Protein AF-A0A3M8ALH3-F1 (afdb_monomer)

Structure (mmCIF, N/CA/C/O backbone):
data_AF-A0A3M8ALH3-F1
#
_entry.id   AF-A0A3M8ALH3-F1
#
loop_
_atom_site.group_PDB
_atom_site.id
_atom_site.type_symbol
_atom_site.label_atom_id
_atom_site.label_alt_id
_atom_site.label_comp_id
_atom_site.label_asym_id
_atom_site.label_entity_id
_atom_site.label_seq_id
_atom_site.pdbx_PDB_ins_code
_atom_site.Cartn_x
_atom_site.Cartn_y
_atom_site.Cartn_z
_atom_site.occupancy
_atom_site.B_iso_or_equiv
_atom_site.auth_seq_id
_atom_site.auth_comp_id
_atom_site.auth_asym_id
_atom_site.auth_atom_id
_atom_site.pdbx_PDB_model_num
ATOM 1 N N . MET A 1 1 ? -26.654 18.857 26.888 1.00 52.38 1 MET A N 1
ATOM 2 C CA . MET A 1 1 ? -26.260 17.743 27.776 1.00 52.38 1 MET A CA 1
ATOM 3 C C . MET A 1 1 ? -25.668 16.597 26.944 1.00 52.38 1 MET A C 1
ATOM 5 O O . MET A 1 1 ? -26.325 15.578 26.807 1.00 52.38 1 MET A O 1
ATOM 9 N N . PRO A 1 2 ? -24.471 16.762 26.356 1.00 64.88 2 PRO A N 1
ATOM 10 C CA . PRO A 1 2 ? -23.866 15.750 25.474 1.00 64.88 2 PRO A CA 1
ATOM 11 C C . PRO A 1 2 ? -23.232 14.551 26.211 1.00 64.88 2 PRO A C 1
ATOM 13 O O . PRO A 1 2 ? -23.180 13.462 25.662 1.00 64.88 2 PRO A O 1
ATOM 16 N N . HIS A 1 3 ? -22.832 14.695 27.480 1.00 71.94 3 HIS A N 1
ATOM 17 C CA . HIS A 1 3 ? -22.101 13.634 28.196 1.00 71.94 3 HIS A CA 1
ATOM 18 C C . HIS A 1 3 ? -22.877 12.336 28.460 1.00 71.94 3 HIS A C 1
ATOM 20 O O . HIS A 1 3 ? -22.266 11.309 28.738 1.00 71.94 3 HIS A O 1
ATOM 26 N N . ARG A 1 4 ? -24.211 12.352 28.374 1.00 85.25 4 ARG A N 1
ATOM 27 C CA . ARG A 1 4 ? -25.025 11.172 28.697 1.00 85.25 4 ARG A CA 1
ATOM 28 C C . ARG A 1 4 ? -24.960 10.097 27.607 1.00 85.25 4 ARG A C 1
ATOM 30 O O . ARG A 1 4 ? -25.104 8.916 27.916 1.00 85.25 4 ARG A O 1
ATOM 37 N N . ASP A 1 5 ? -24.723 10.505 26.362 1.00 88.81 5 ASP A N 1
ATOM 38 C CA . ASP A 1 5 ? -24.614 9.583 25.231 1.00 88.81 5 ASP A CA 1
ATOM 39 C C . ASP A 1 5 ? -23.223 8.934 25.185 1.00 88.81 5 ASP A C 1
ATOM 41 O O . ASP A 1 5 ? -23.123 7.729 24.960 1.00 88.81 5 ASP A O 1
ATOM 45 N N . ASP A 1 6 ? -22.166 9.680 25.523 1.00 89.44 6 ASP A N 1
ATOM 46 C CA . ASP A 1 6 ? -20.792 9.160 25.594 1.00 89.44 6 ASP A CA 1
ATOM 47 C C . ASP A 1 6 ? -20.647 8.048 26.651 1.00 89.44 6 ASP A C 1
ATOM 49 O O . ASP A 1 6 ? -20.076 6.988 26.382 1.00 89.44 6 ASP A O 1
ATOM 53 N N . GLU A 1 7 ? -21.213 8.250 27.847 1.00 94.50 7 GLU A N 1
ATOM 54 C CA . GLU A 1 7 ? -21.211 7.244 28.921 1.00 94.50 7 GLU A CA 1
ATOM 55 C C . GLU A 1 7 ? -21.983 5.979 28.519 1.00 94.50 7 GLU A C 1
ATOM 57 O O . GLU A 1 7 ? -21.557 4.857 28.815 1.00 94.50 7 GLU A O 1
ATOM 62 N N . ARG A 1 8 ? -23.099 6.149 27.799 1.00 95.31 8 ARG A N 1
ATOM 63 C CA . ARG A 1 8 ? -23.905 5.037 27.283 1.00 95.31 8 ARG A CA 1
ATOM 64 C C . ARG A 1 8 ? -23.150 4.252 26.211 1.00 95.31 8 ARG A C 1
ATOM 66 O O . ARG A 1 8 ? -23.136 3.025 26.271 1.00 95.31 8 ARG A O 1
ATOM 73 N N . ILE A 1 9 ? -22.484 4.932 25.277 1.00 95.62 9 ILE A N 1
ATOM 74 C CA . ILE A 1 9 ? -21.666 4.292 24.235 1.00 95.62 9 ILE A CA 1
ATOM 75 C C . ILE A 1 9 ? -20.529 3.485 24.870 1.00 95.62 9 ILE A C 1
ATOM 77 O O . ILE A 1 9 ? -20.337 2.321 24.515 1.00 95.62 9 ILE A O 1
ATOM 81 N N . ALA A 1 10 ? -19.820 4.053 25.850 1.00 95.19 10 ALA A N 1
ATOM 82 C CA . ALA A 1 10 ? -18.733 3.363 26.542 1.00 95.19 10 ALA A CA 1
ATOM 83 C C . ALA A 1 10 ? -19.215 2.097 27.280 1.00 95.19 10 ALA A C 1
ATOM 85 O O . ALA A 1 10 ? -18.547 1.058 27.250 1.00 95.19 10 ALA A O 1
ATOM 86 N N . LEU A 1 11 ? -20.392 2.154 27.913 1.00 96.69 11 LEU A N 1
ATOM 87 C CA . LEU A 1 11 ? -21.000 1.001 28.579 1.00 96.69 11 LEU A CA 1
ATOM 88 C C . LEU A 1 11 ? -21.393 -0.097 27.580 1.00 96.69 11 LEU A C 1
ATOM 90 O O . LEU A 1 11 ? -21.075 -1.266 27.803 1.00 96.69 11 LEU A O 1
ATOM 94 N N . LEU A 1 12 ? -22.019 0.269 26.459 1.00 97.56 12 LEU A N 1
ATOM 95 C CA . LEU A 1 12 ? -22.397 -0.686 25.415 1.00 97.56 12 LEU A CA 1
ATOM 96 C C . LEU A 1 12 ? -21.173 -1.338 24.763 1.00 97.56 12 LEU A C 1
ATOM 98 O O . LEU A 1 12 ? -21.183 -2.542 24.530 1.00 97.56 12 LEU A O 1
ATOM 102 N N . GLN A 1 13 ? -20.091 -0.590 24.532 1.00 97.06 13 GLN A N 1
ATOM 103 C CA . GLN A 1 13 ? -18.836 -1.151 24.018 1.00 97.06 13 GLN A CA 1
ATOM 104 C C . GLN A 1 13 ? -18.217 -2.152 25.000 1.00 97.06 13 GLN A C 1
ATOM 106 O O . GLN A 1 13 ? -17.755 -3.216 24.588 1.00 97.06 13 GLN A O 1
ATOM 111 N N . ARG A 1 14 ? -18.259 -1.863 26.307 1.00 97.38 14 ARG A N 1
ATOM 112 C CA . ARG A 1 14 ? -17.801 -2.814 27.327 1.00 97.38 14 ARG A CA 1
ATOM 113 C C . ARG A 1 14 ? -18.635 -4.100 27.329 1.00 97.38 14 ARG A C 1
ATOM 115 O O . ARG A 1 14 ? -18.055 -5.160 27.514 1.00 97.38 14 ARG A O 1
ATOM 122 N N . LEU A 1 15 ? -19.950 -4.033 27.117 1.00 97.69 15 LEU A N 1
ATOM 123 C CA . LEU A 1 15 ? -20.811 -5.224 27.038 1.00 97.69 15 LEU A CA 1
ATOM 124 C C . LEU A 1 15 ? -20.633 -5.994 25.718 1.00 97.69 15 LEU A C 1
ATOM 126 O O . LEU A 1 15 ? -20.595 -7.222 25.716 1.00 97.69 15 LEU A O 1
ATOM 130 N N . ALA A 1 16 ? -20.485 -5.283 24.598 1.00 96.94 16 ALA A N 1
ATOM 131 C CA . ALA A 1 16 ? -20.338 -5.875 23.270 1.00 96.94 16 ALA A CA 1
ATOM 132 C C . ALA A 1 16 ? -18.978 -6.571 23.063 1.00 96.94 16 ALA A C 1
ATOM 134 O O . ALA A 1 16 ? -18.888 -7.523 22.292 1.00 96.94 16 ALA A O 1
ATOM 135 N N . TYR A 1 17 ? -17.923 -6.124 23.751 1.00 95.00 17 TYR A N 1
ATOM 136 C CA . TYR A 1 17 ? -16.559 -6.639 23.556 1.00 95.00 17 TYR A CA 1
ATOM 137 C C . TYR A 1 17 ? -15.893 -7.152 24.843 1.00 95.00 17 TYR A C 1
ATOM 139 O O . TYR A 1 17 ? -14.739 -7.578 24.817 1.00 95.00 17 TYR A O 1
ATOM 147 N N . GLY A 1 18 ? -16.592 -7.114 25.979 1.00 95.00 18 GLY A N 1
ATOM 148 C CA . GLY A 1 18 ? -16.064 -7.525 27.277 1.00 95.00 18 GLY A CA 1
ATOM 149 C C . GLY A 1 18 ? -16.026 -9.039 27.474 1.00 95.00 18 GLY A C 1
ATOM 150 O O . GLY A 1 18 ? -16.927 -9.776 27.070 1.00 95.00 18 GLY A O 1
ATOM 151 N N . ALA A 1 19 ? -14.986 -9.507 28.166 1.00 85.25 19 ALA A N 1
ATOM 152 C CA . ALA A 1 19 ? -14.925 -10.876 28.660 1.00 85.25 19 ALA A CA 1
ATOM 153 C C . ALA A 1 19 ? -15.901 -11.055 29.839 1.00 85.25 19 ALA A C 1
ATOM 155 O O . ALA A 1 19 ? -15.901 -10.255 30.773 1.00 85.25 19 ALA A O 1
ATOM 156 N N . GLY A 1 20 ? -16.719 -12.111 29.802 1.00 92.44 20 GLY A N 1
ATOM 157 C CA . GLY A 1 20 ? -17.671 -12.453 30.870 1.00 92.44 20 GLY A CA 1
ATOM 158 C C . GLY A 1 20 ? -19.115 -11.998 30.640 1.00 92.44 20 GLY A C 1
ATOM 159 O O . GLY A 1 20 ? -19.981 -12.327 31.444 1.00 92.44 20 GLY A O 1
ATOM 160 N N . THR A 1 21 ? -19.397 -11.289 29.547 1.00 95.81 21 THR A N 1
ATOM 161 C CA . THR A 1 21 ? -20.766 -10.944 29.135 1.00 95.81 21 THR A CA 1
ATOM 162 C C . THR A 1 21 ? -21.378 -12.098 28.346 1.00 95.81 21 THR A C 1
ATOM 164 O O . THR A 1 21 ? -20.696 -12.693 27.502 1.00 95.81 21 THR A O 1
ATOM 167 N N . SER A 1 22 ? -22.645 -12.426 28.610 1.00 96.88 22 SER A N 1
ATOM 168 C CA . SER A 1 22 ? -23.337 -13.492 27.878 1.00 96.88 22 SER A CA 1
ATOM 169 C C . SER A 1 22 ? -23.507 -13.129 26.397 1.00 96.88 22 SER A C 1
ATOM 171 O O . SER A 1 22 ? -23.558 -11.952 26.038 1.00 96.88 22 SER A O 1
ATOM 173 N N . ASP A 1 23 ? -23.614 -14.124 25.514 1.00 92.06 23 ASP A N 1
ATOM 174 C CA . ASP A 1 23 ? -23.739 -13.863 24.071 1.00 92.06 23 ASP A CA 1
ATOM 175 C C . ASP A 1 23 ? -25.031 -13.105 23.717 1.00 92.06 23 ASP A C 1
ATOM 177 O O . ASP A 1 23 ? -25.040 -12.297 22.789 1.00 92.06 23 ASP A O 1
ATOM 181 N N . VAL A 1 24 ? -26.103 -13.306 24.493 1.00 96.88 24 VAL A N 1
ATOM 182 C CA . VAL A 1 24 ? -27.378 -12.588 24.327 1.00 96.88 24 VAL A CA 1
ATOM 183 C C . VAL A 1 24 ? -27.216 -11.098 24.644 1.00 96.88 24 VAL A C 1
ATOM 185 O O . VAL A 1 24 ? -27.639 -10.256 23.855 1.00 96.88 24 VAL A O 1
ATOM 188 N N . GLU A 1 25 ? -26.561 -10.762 25.757 1.00 96.94 25 GLU A N 1
ATOM 189 C CA . GLU A 1 25 ? -26.263 -9.370 26.129 1.00 96.94 25 GLU A CA 1
ATOM 190 C C . GLU A 1 25 ? -25.277 -8.717 25.154 1.00 96.94 25 GLU A C 1
ATOM 192 O O . GLU A 1 25 ? -25.407 -7.537 24.825 1.00 96.94 25 GLU A O 1
ATOM 197 N N . ARG A 1 26 ? -24.311 -9.489 24.643 1.00 97.62 26 ARG A N 1
ATOM 198 C CA . ARG A 1 26 ? -23.361 -9.014 23.634 1.00 97.62 26 ARG A CA 1
ATOM 199 C C . ARG A 1 26 ? -24.077 -8.624 22.340 1.00 97.62 26 ARG A C 1
ATOM 201 O O . ARG A 1 26 ? -23.836 -7.544 21.801 1.00 97.62 26 ARG A O 1
ATOM 208 N N . ALA A 1 27 ? -24.986 -9.478 21.871 1.00 96.25 27 ALA A N 1
ATOM 209 C CA . ALA A 1 27 ? -25.785 -9.228 20.676 1.00 96.25 27 ALA A CA 1
ATOM 210 C C . ALA A 1 27 ? -26.734 -8.031 20.852 1.00 96.25 27 ALA A C 1
ATOM 212 O O . ALA A 1 27 ? -26.838 -7.203 19.945 1.00 96.25 27 ALA A O 1
ATOM 213 N N . SER A 1 28 ? -27.382 -7.885 22.017 1.00 97.19 28 SER A N 1
ATOM 214 C CA . SER A 1 28 ? -28.259 -6.733 22.272 1.00 97.19 28 SER A CA 1
ATOM 215 C C . SER A 1 28 ? -27.476 -5.420 22.331 1.00 97.19 28 SER A C 1
ATOM 217 O O . SER A 1 28 ? -27.906 -4.427 21.746 1.00 97.19 28 SER A O 1
ATOM 219 N N . ALA A 1 29 ? -26.303 -5.414 22.974 1.00 97.69 29 ALA A N 1
ATOM 220 C CA . ALA A 1 29 ? -25.450 -4.231 23.053 1.00 97.69 29 ALA A CA 1
ATOM 221 C C . ALA A 1 29 ? -24.920 -3.802 21.673 1.00 97.69 29 ALA A C 1
ATOM 223 O O . ALA A 1 29 ? -24.886 -2.609 21.366 1.00 97.69 29 ALA A O 1
ATOM 224 N N . ALA A 1 30 ? -24.557 -4.763 20.816 1.00 96.88 30 ALA A N 1
ATOM 225 C CA . ALA A 1 30 ? -24.134 -4.487 19.444 1.00 96.88 30 ALA A CA 1
ATOM 226 C C . ALA A 1 30 ? -25.264 -3.877 18.593 1.00 96.88 30 ALA A C 1
ATOM 228 O O . ALA A 1 30 ? -25.025 -2.917 17.857 1.00 96.88 30 ALA A O 1
ATOM 229 N N . ALA A 1 31 ? -26.496 -4.382 18.726 1.00 97.31 31 ALA A N 1
ATOM 230 C CA . ALA A 1 31 ? -27.659 -3.826 18.034 1.00 97.31 31 ALA A CA 1
ATOM 231 C C . ALA A 1 31 ? -27.954 -2.379 18.471 1.00 97.31 31 ALA A C 1
ATOM 233 O O . ALA A 1 31 ? -28.254 -1.524 17.641 1.00 97.31 31 ALA A O 1
ATOM 234 N N . GLU A 1 32 ? -27.816 -2.077 19.763 1.00 97.06 32 GLU A N 1
ATOM 235 C CA . GLU A 1 32 ? -28.029 -0.724 20.282 1.00 97.06 32 GLU A CA 1
ATOM 236 C C . GLU A 1 32 ? -26.944 0.265 19.819 1.00 97.06 32 GLU A C 1
ATOM 238 O O . GLU A 1 32 ? -27.259 1.402 19.461 1.00 97.06 32 GLU A O 1
ATOM 243 N N . LEU A 1 33 ? -25.679 -0.169 19.739 1.00 96.56 33 LEU A N 1
ATOM 244 C CA . LEU A 1 33 ? -24.596 0.640 19.164 1.00 96.56 33 LEU A CA 1
ATOM 245 C C . LEU A 1 33 ? -24.842 0.987 17.690 1.00 96.56 33 LEU A C 1
ATOM 247 O O . LEU A 1 33 ? -24.536 2.108 17.278 1.00 96.56 33 LEU A O 1
ATOM 251 N N . ALA A 1 34 ? -25.406 0.062 16.906 1.00 95.12 34 ALA A N 1
ATOM 252 C CA . ALA A 1 34 ? -25.764 0.326 15.513 1.00 95.12 34 ALA A CA 1
ATOM 253 C C . ALA A 1 34 ? -26.825 1.436 15.407 1.00 95.12 34 ALA A C 1
ATOM 255 O O . ALA A 1 34 ? -26.630 2.401 14.671 1.00 95.12 34 ALA A O 1
ATOM 256 N N . LEU A 1 35 ? -27.876 1.376 16.235 1.00 94.31 35 LEU A N 1
ATOM 257 C CA . LEU A 1 35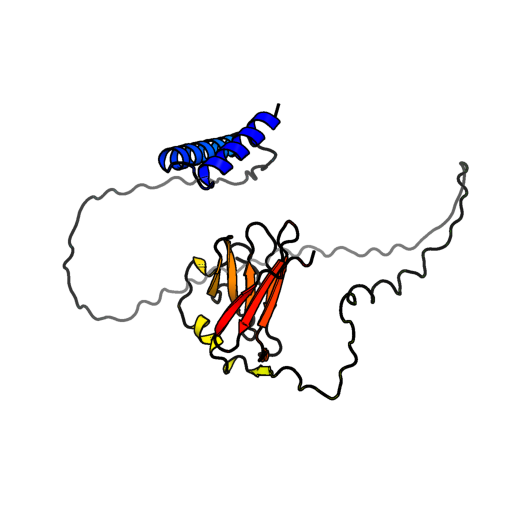 ? -28.920 2.409 16.274 1.00 94.31 35 LEU A CA 1
ATOM 258 C C . LEU A 1 35 ? -28.373 3.795 16.651 1.00 94.31 35 LEU A C 1
ATOM 260 O O . LEU A 1 35 ? -28.787 4.802 16.076 1.00 94.31 35 LEU A O 1
ATOM 264 N N . LEU A 1 36 ? -27.429 3.868 17.598 1.00 93.06 36 LEU A N 1
ATOM 265 C CA . LEU A 1 36 ? -26.795 5.138 17.976 1.00 93.06 36 LEU A CA 1
ATOM 266 C C . LEU A 1 36 ? -25.928 5.715 16.846 1.00 93.06 36 LEU A C 1
ATOM 268 O O . LEU A 1 36 ? -25.904 6.932 16.658 1.00 93.06 36 LEU A O 1
ATOM 272 N N . ARG A 1 37 ? -25.254 4.864 16.062 1.00 91.69 37 ARG A N 1
ATOM 273 C CA . ARG A 1 37 ? -24.449 5.289 14.905 1.00 91.69 37 ARG A CA 1
ATOM 274 C C . ARG A 1 37 ? -25.316 5.885 13.792 1.00 91.69 37 ARG A C 1
ATOM 276 O O . ARG A 1 37 ? -24.964 6.923 13.224 1.00 91.69 37 ARG A O 1
ATOM 283 N N . ASP A 1 38 ? -26.469 5.280 13.539 1.00 89.75 38 ASP A N 1
ATOM 284 C CA . ASP A 1 38 ? -27.437 5.766 12.552 1.00 89.75 38 ASP A CA 1
ATOM 285 C C . ASP A 1 38 ? -28.115 7.071 13.020 1.00 89.75 38 ASP A C 1
ATOM 287 O O . ASP A 1 38 ? -28.332 7.999 12.241 1.00 89.75 38 ASP A O 1
ATOM 291 N N . GLY A 1 39 ? -28.378 7.209 14.324 1.00 86.75 39 GLY A N 1
ATOM 292 C CA . GLY A 1 39 ? -28.903 8.450 14.906 1.00 86.75 39 GLY A CA 1
ATOM 293 C C . GLY A 1 39 ? -27.909 9.621 14.882 1.00 86.75 39 GLY A C 1
ATOM 294 O O . GLY A 1 39 ? -28.300 10.770 14.645 1.00 86.75 39 GLY A O 1
ATOM 295 N N . ALA A 1 40 ? -26.617 9.345 15.090 1.00 81.38 40 ALA A N 1
ATOM 296 C CA . ALA A 1 40 ? -25.556 10.352 15.051 1.00 81.38 40 ALA A CA 1
ATOM 297 C C . ALA A 1 40 ? -25.338 10.918 13.637 1.00 81.38 40 ALA A C 1
ATOM 299 O O . ALA A 1 40 ? -25.109 12.118 13.481 1.00 81.38 40 ALA A O 1
ATOM 300 N N . THR A 1 41 ? -25.472 10.082 12.603 1.00 75.12 41 THR A N 1
ATOM 301 C CA . THR A 1 41 ? -25.386 10.525 11.200 1.00 75.12 41 THR A CA 1
ATOM 302 C C . THR A 1 41 ? -26.592 11.369 10.781 1.00 75.12 41 THR A C 1
ATOM 304 O O . THR A 1 41 ? -26.419 12.338 10.045 1.00 75.12 41 THR A O 1
ATOM 307 N N . ALA A 1 42 ? -27.788 11.092 11.312 1.00 74.12 42 ALA A N 1
ATOM 308 C CA . ALA A 1 42 ? -28.982 11.909 11.070 1.00 74.12 42 ALA A CA 1
ATOM 309 C C . ALA A 1 42 ? -28.963 13.277 11.785 1.00 74.12 42 ALA A C 1
ATOM 311 O O . ALA A 1 42 ? -29.626 14.214 11.342 1.00 74.12 42 ALA A O 1
ATOM 312 N N . SER A 1 43 ? -28.210 13.402 12.884 1.00 59.53 43 SER A N 1
ATOM 313 C CA . SER A 1 43 ? -28.136 14.629 13.696 1.00 59.53 43 SER A CA 1
ATOM 314 C C . SER A 1 43 ? -26.950 15.531 13.358 1.00 59.53 43 SER A C 1
ATOM 316 O O . SER A 1 43 ? -26.833 16.612 13.939 1.00 59.53 43 SER A O 1
ATOM 318 N N . ALA A 1 44 ? -26.074 15.128 12.432 1.00 54.16 44 ALA A N 1
ATOM 319 C CA . ALA A 1 44 ? -25.044 16.016 11.914 1.00 54.16 44 ALA A CA 1
ATOM 320 C C . ALA A 1 44 ? -25.747 17.185 11.198 1.00 54.16 44 ALA A C 1
ATOM 322 O O . ALA A 1 44 ? -26.394 16.964 10.169 1.00 54.16 44 ALA A O 1
ATOM 323 N N . PRO A 1 45 ? -25.691 18.425 11.730 1.00 48.69 45 PRO A N 1
ATOM 324 C CA . PRO A 1 45 ? -26.304 19.557 11.059 1.00 48.69 45 PRO A CA 1
ATOM 325 C C . PRO A 1 45 ? -25.690 19.639 9.667 1.00 48.69 45 PRO A C 1
ATOM 327 O O . PRO A 1 45 ? -24.470 19.539 9.539 1.00 48.69 45 PRO A O 1
ATOM 330 N N . ALA A 1 46 ? -26.534 19.795 8.645 1.00 56.38 46 ALA A N 1
ATOM 331 C CA . ALA A 1 46 ? -26.145 19.975 7.251 1.00 56.38 46 ALA A CA 1
ATOM 332 C C . ALA A 1 46 ? -25.327 21.271 7.098 1.00 56.38 46 ALA A C 1
ATOM 334 O O . ALA A 1 46 ? -25.797 22.292 6.597 1.00 56.38 46 ALA A O 1
ATOM 335 N N . MET A 1 47 ? -24.099 21.262 7.604 1.00 54.06 47 MET A N 1
ATOM 336 C CA . MET A 1 47 ? -23.171 22.368 7.558 1.00 54.06 47 MET A CA 1
ATOM 337 C C . MET A 1 47 ? -22.508 22.304 6.184 1.00 54.06 47 MET A C 1
ATOM 339 O O . MET A 1 47 ? -21.498 21.646 5.977 1.00 54.06 47 MET A O 1
ATOM 343 N N . PHE A 1 48 ? -23.148 22.981 5.231 1.00 55.81 48 PHE A N 1
ATOM 344 C CA . PHE A 1 48 ? -22.541 23.475 3.999 1.00 55.81 48 PHE A CA 1
ATOM 345 C C . PHE A 1 48 ? -21.854 22.438 3.095 1.00 55.81 48 PHE A C 1
ATOM 347 O O . PHE A 1 48 ? -20.708 22.619 2.694 1.00 55.81 48 PHE A O 1
ATOM 354 N N . HIS A 1 49 ? -22.613 21.466 2.585 1.00 46.03 49 HIS A N 1
ATOM 355 C CA . HIS A 1 49 ? -22.437 21.127 1.171 1.00 46.03 49 HIS A CA 1
ATOM 356 C C . HIS A 1 49 ? -23.351 22.031 0.351 1.00 46.03 49 HIS A C 1
ATOM 358 O O . HIS A 1 49 ? -24.546 21.788 0.210 1.00 46.03 49 HIS A O 1
ATOM 364 N N . ARG A 1 50 ? -22.776 23.127 -0.154 1.00 48.88 50 ARG A N 1
ATOM 365 C CA . ARG A 1 50 ? -23.386 23.958 -1.193 1.00 48.88 50 ARG A CA 1
ATOM 366 C C . ARG A 1 50 ? -23.620 23.055 -2.413 1.00 48.88 50 ARG A C 1
ATOM 368 O O . ARG A 1 50 ? -22.633 22.601 -2.993 1.00 48.88 50 ARG A O 1
ATOM 375 N N . PRO A 1 51 ? -24.870 22.776 -2.815 1.00 48.44 51 PRO A N 1
ATOM 376 C CA . PRO A 1 51 ? -25.109 22.080 -4.062 1.00 48.44 51 PRO A CA 1
ATOM 377 C C . PRO A 1 51 ? -24.703 23.030 -5.189 1.00 48.44 51 PRO A C 1
ATOM 379 O O . PRO A 1 51 ? -25.295 24.098 -5.364 1.00 48.44 51 PRO A O 1
ATOM 382 N N . SER A 1 52 ? -23.674 22.663 -5.950 1.00 57.38 52 SER A N 1
ATOM 383 C CA . SER A 1 52 ? -23.467 23.225 -7.283 1.00 57.38 52 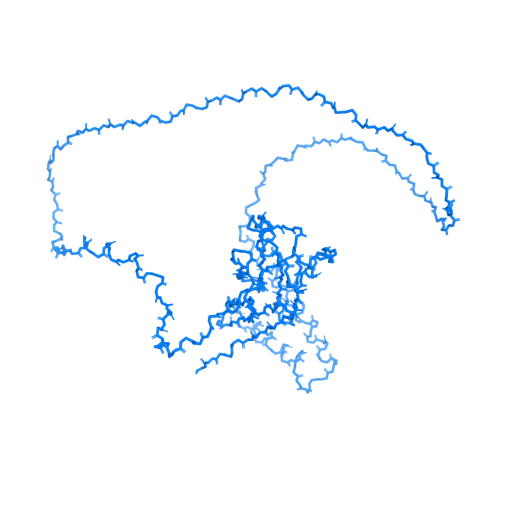SER A CA 1
ATOM 384 C C . SER A 1 52 ? -24.588 22.711 -8.180 1.00 57.38 52 SER A C 1
ATOM 386 O O . SER A 1 52 ? -24.449 21.721 -8.888 1.00 57.38 52 SER A O 1
ATOM 388 N N . ALA A 1 53 ? -25.733 23.382 -8.103 1.00 53.72 53 ALA A N 1
ATOM 389 C CA . ALA A 1 53 ? -26.787 23.289 -9.089 1.00 53.72 53 ALA A CA 1
ATOM 390 C C . ALA A 1 53 ? -26.397 24.165 -10.287 1.00 53.72 53 ALA A C 1
ATOM 392 O O . ALA A 1 53 ? -26.594 25.377 -10.261 1.00 53.72 53 ALA A O 1
ATOM 393 N N . MET A 1 54 ? -25.857 23.551 -11.338 1.00 51.12 54 MET A N 1
ATOM 394 C CA . MET A 1 54 ? -25.978 24.063 -12.703 1.00 51.12 54 MET A CA 1
ATOM 395 C C . MET A 1 54 ? -26.126 22.886 -13.667 1.00 51.12 54 MET A C 1
ATOM 397 O O . MET A 1 54 ? -25.226 22.062 -13.786 1.00 51.12 54 MET A O 1
ATOM 401 N N . GLY A 1 55 ? -27.253 22.856 -14.384 1.00 44.28 55 GLY A N 1
ATOM 402 C CA . GLY A 1 55 ? -27.290 22.280 -15.728 1.00 44.28 55 GLY A CA 1
ATOM 403 C C . GLY A 1 55 ? -28.016 20.952 -15.927 1.00 44.28 55 GLY A C 1
ATOM 404 O O . GLY A 1 55 ? -27.524 20.119 -16.677 1.00 44.28 55 GLY A O 1
ATOM 405 N N . ALA A 1 56 ? -29.204 20.763 -15.350 1.00 44.91 56 ALA A N 1
ATOM 406 C CA . ALA A 1 56 ? -30.165 19.817 -15.919 1.00 44.91 56 ALA A CA 1
ATOM 407 C C . ALA A 1 56 ? -30.802 20.446 -17.174 1.00 44.91 56 ALA A C 1
ATOM 409 O O . ALA A 1 56 ? -31.666 21.314 -17.061 1.00 44.91 56 ALA A O 1
ATOM 410 N N . SER A 1 57 ? -30.363 20.022 -18.363 1.00 59.03 57 SER A N 1
ATOM 411 C CA . SER A 1 57 ? -31.123 20.190 -19.606 1.00 59.03 57 SER A CA 1
ATOM 412 C C . SER A 1 57 ? -31.887 18.897 -19.869 1.00 59.03 57 SER A C 1
ATOM 414 O O . SER A 1 57 ? -31.295 17.831 -20.039 1.00 59.03 57 SER A O 1
ATOM 416 N N . ALA A 1 58 ? -33.211 19.000 -19.820 1.00 50.44 58 ALA A N 1
ATOM 417 C CA . ALA A 1 58 ? -34.142 17.913 -20.047 1.00 50.44 58 ALA A CA 1
ATOM 418 C C . ALA A 1 58 ? -34.169 17.516 -21.528 1.00 50.44 58 ALA A C 1
ATOM 420 O O . ALA A 1 58 ? -34.288 18.373 -22.401 1.00 50.44 58 ALA A O 1
ATOM 421 N N . ASN A 1 59 ? -34.157 16.212 -21.798 1.00 56.59 59 ASN A N 1
ATOM 422 C CA . ASN A 1 59 ? -34.619 15.672 -23.069 1.00 56.59 59 ASN A CA 1
ATOM 423 C C . ASN A 1 59 ? -35.510 14.447 -22.791 1.00 56.59 59 ASN A C 1
ATOM 425 O O . ASN A 1 59 ? -34.997 13.444 -22.290 1.00 56.59 59 ASN A O 1
ATOM 429 N N . PRO A 1 60 ? -36.833 14.510 -23.039 1.00 58.84 60 PRO A N 1
ATOM 430 C CA . PRO A 1 60 ? -37.717 13.359 -22.918 1.00 58.84 60 PRO A CA 1
ATOM 431 C C . PRO A 1 60 ? -38.110 12.809 -24.300 1.00 58.84 60 PRO A C 1
ATOM 433 O O . PRO A 1 60 ? -38.749 13.509 -25.078 1.00 58.84 60 PRO A O 1
ATOM 436 N N . ALA A 1 61 ? -37.745 11.554 -24.576 1.00 43.62 61 ALA A N 1
ATOM 437 C CA . ALA A 1 61 ? -38.355 10.581 -25.511 1.00 43.62 61 ALA A CA 1
ATOM 438 C C . ALA A 1 61 ? -37.315 9.459 -25.723 1.00 43.62 61 ALA A C 1
ATOM 440 O O . ALA A 1 61 ? -36.142 9.765 -25.882 1.00 43.62 61 ALA A O 1
ATOM 441 N N . ALA A 1 62 ? -37.582 8.155 -25.727 1.00 47.12 62 ALA A N 1
ATOM 442 C CA . ALA A 1 62 ? -38.783 7.333 -25.857 1.00 47.12 62 ALA A CA 1
ATOM 443 C C . ALA A 1 62 ? -38.547 6.041 -25.028 1.00 47.12 62 ALA A C 1
ATOM 445 O O . ALA A 1 62 ? -37.404 5.651 -24.816 1.00 47.12 62 ALA A O 1
ATOM 446 N N . THR A 1 63 ? -39.531 5.483 -24.318 1.00 50.31 63 THR A N 1
ATOM 447 C CA . THR A 1 63 ? -40.459 4.408 -24.745 1.00 50.31 63 THR A CA 1
ATOM 448 C C . THR A 1 63 ? -39.796 3.163 -25.349 1.00 50.31 63 THR A C 1
ATOM 450 O O . THR A 1 63 ? -38.978 3.284 -26.250 1.00 50.31 63 THR A O 1
ATOM 453 N N . THR A 1 64 ? -40.312 1.994 -24.931 1.00 46.28 64 THR A N 1
ATOM 454 C CA . THR A 1 64 ? -40.060 0.585 -25.333 1.00 46.28 64 THR A CA 1
ATOM 455 C C . THR A 1 64 ? -39.023 -0.164 -24.485 1.00 46.28 64 THR A C 1
ATOM 457 O O . THR A 1 64 ? -37.970 0.369 -24.186 1.00 46.28 64 THR A O 1
ATOM 460 N N . THR A 1 65 ? -39.232 -1.399 -24.022 1.00 50.59 65 THR A N 1
ATOM 461 C CA . THR A 1 65 ? -40.360 -2.338 -24.121 1.00 50.59 65 THR A CA 1
ATOM 462 C C . THR A 1 65 ? -40.165 -3.428 -23.063 1.00 50.59 65 THR A C 1
ATOM 464 O O . THR A 1 65 ? -39.050 -3.871 -22.806 1.00 50.59 65 THR A O 1
ATOM 467 N N . THR A 1 66 ? -41.272 -3.863 -22.469 1.00 57.28 66 THR A N 1
ATOM 468 C CA . THR A 1 66 ? -41.412 -5.051 -21.621 1.00 57.28 66 THR A CA 1
ATOM 469 C C . THR A 1 66 ? -41.377 -6.343 -22.451 1.00 57.28 66 THR A C 1
ATOM 471 O O . THR A 1 66 ? -42.175 -6.485 -23.371 1.00 57.28 66 THR A O 1
ATOM 474 N N . ALA A 1 67 ? -40.531 -7.303 -22.069 1.00 47.66 67 ALA A N 1
ATOM 475 C CA . ALA A 1 67 ? -40.701 -8.756 -22.256 1.00 47.66 67 ALA A CA 1
ATOM 476 C C . ALA A 1 67 ? -39.738 -9.428 -21.251 1.00 47.66 67 ALA A C 1
ATOM 478 O O . ALA A 1 67 ? -38.549 -9.143 -21.288 1.00 47.66 67 ALA A O 1
ATOM 479 N N . ALA A 1 68 ? -40.135 -10.117 -20.180 1.00 47.03 68 ALA A N 1
ATOM 480 C CA . ALA A 1 68 ? -41.021 -11.274 -20.048 1.00 47.03 68 ALA A CA 1
ATOM 481 C C . ALA A 1 68 ? -40.564 -12.486 -20.881 1.00 47.03 68 ALA A C 1
ATOM 483 O O . ALA A 1 68 ? -40.952 -12.624 -22.036 1.00 47.03 68 ALA A O 1
ATOM 484 N N . GLY A 1 69 ? -39.818 -13.386 -20.227 1.00 40.62 69 GLY A N 1
ATOM 485 C CA . GLY A 1 69 ? -39.844 -14.826 -20.497 1.00 40.62 69 GLY A CA 1
ATOM 486 C C . GLY A 1 69 ? -38.578 -15.428 -21.108 1.00 40.62 69 GLY A C 1
ATOM 487 O O . GLY A 1 69 ? -38.167 -15.028 -22.191 1.00 40.62 69 GLY A O 1
ATOM 488 N N . GLY A 1 70 ? -38.041 -16.463 -20.452 1.00 41.47 70 GLY A N 1
ATOM 489 C CA . GLY A 1 70 ? -37.261 -17.501 -21.128 1.00 41.47 70 GLY A CA 1
ATOM 490 C C . GLY A 1 70 ? -36.058 -18.023 -20.354 1.00 41.47 70 GLY A C 1
ATOM 491 O O . GLY A 1 70 ? -34.928 -17.696 -20.701 1.00 41.47 70 GLY A O 1
ATOM 492 N N . ASP A 1 71 ? -36.300 -18.860 -19.346 1.00 49.84 71 ASP A N 1
ATOM 493 C CA . ASP A 1 71 ? -35.334 -19.870 -18.911 1.00 49.84 71 ASP A CA 1
ATOM 494 C C . ASP A 1 71 ? -35.063 -20.839 -20.073 1.00 49.84 71 ASP A C 1
ATOM 496 O O . ASP A 1 71 ? -35.992 -21.494 -20.540 1.00 49.84 71 ASP A O 1
ATOM 500 N N . ASP A 1 72 ? -33.811 -20.969 -20.515 1.00 46.25 72 ASP A N 1
ATOM 501 C CA . ASP A 1 72 ? -33.368 -22.167 -21.240 1.00 46.25 72 ASP A CA 1
ATOM 502 C C . ASP A 1 72 ? -31.857 -22.403 -21.043 1.00 46.25 72 ASP A C 1
ATOM 504 O O . ASP A 1 72 ? -31.020 -21.752 -21.678 1.00 46.25 72 ASP A O 1
ATOM 508 N N . PRO A 1 73 ? -31.464 -23.318 -20.138 1.00 55.84 73 PRO A N 1
ATOM 509 C CA . PRO A 1 73 ? -30.070 -23.561 -19.807 1.00 55.84 73 PRO A CA 1
ATOM 510 C C . PRO A 1 73 ? -29.484 -24.769 -20.560 1.00 55.84 73 PRO A C 1
ATOM 512 O O . PRO A 1 73 ? -28.924 -25.622 -19.897 1.00 55.84 73 PRO A O 1
ATOM 515 N N . PHE A 1 74 ? -29.597 -24.925 -21.893 1.00 56.03 74 PHE A N 1
ATOM 516 C CA . PHE A 1 74 ? -28.903 -26.046 -22.590 1.00 56.03 74 PHE A CA 1
ATOM 517 C C . PHE A 1 74 ? -28.716 -25.944 -24.130 1.00 56.03 74 PHE A C 1
ATOM 519 O O . PHE A 1 74 ? -28.779 -26.952 -24.831 1.00 56.03 74 PHE A O 1
ATOM 526 N N . ALA A 1 75 ? -28.408 -24.769 -24.689 1.00 47.09 75 ALA A N 1
ATOM 527 C CA . ALA A 1 75 ? -27.965 -24.640 -26.094 1.00 47.09 75 ALA A CA 1
ATOM 528 C C . ALA A 1 75 ? -26.474 -24.238 -26.160 1.00 47.09 75 ALA A C 1
ATOM 530 O O . ALA A 1 75 ? -26.131 -23.071 -26.311 1.00 47.09 75 ALA A O 1
ATOM 531 N N . LEU A 1 76 ? -25.544 -25.121 -25.781 1.00 46.69 76 LEU A N 1
ATOM 532 C CA . LEU A 1 76 ? -24.797 -26.013 -26.689 1.00 46.69 76 LEU A CA 1
ATOM 533 C C . LEU A 1 76 ? -24.343 -25.322 -27.990 1.00 46.69 76 LEU A C 1
ATOM 535 O O . LEU A 1 76 ? -25.132 -25.062 -28.888 1.00 46.69 76 LEU A O 1
ATOM 539 N N . LEU A 1 77 ? -23.087 -24.865 -28.015 1.00 53.50 77 LEU A N 1
ATOM 540 C CA . LEU A 1 77 ? -21.918 -25.557 -28.590 1.00 53.50 77 LEU A CA 1
ATOM 541 C C . LEU A 1 77 ? -21.835 -25.460 -30.129 1.00 53.50 77 LEU A C 1
ATOM 543 O O . LEU A 1 77 ? -22.595 -26.086 -30.855 1.00 53.50 77 LEU A O 1
ATOM 547 N N . PHE A 1 78 ? -20.794 -24.747 -30.576 1.00 46.41 78 PHE A N 1
ATOM 548 C CA . PHE A 1 78 ? -20.260 -24.629 -31.942 1.00 46.41 78 PHE A CA 1
ATOM 549 C C . PHE A 1 78 ? -21.037 -23.797 -32.972 1.00 46.41 78 PHE A C 1
ATOM 551 O O . PHE A 1 78 ? -21.955 -24.267 -33.639 1.00 46.41 78 PHE A O 1
ATOM 558 N N . ARG A 1 79 ? -20.494 -22.606 -33.264 1.00 40.09 79 ARG A N 1
ATOM 559 C CA . ARG A 1 79 ? -20.582 -22.007 -34.603 1.00 40.09 79 ARG A CA 1
ATOM 560 C C . ARG A 1 79 ? -19.329 -21.166 -34.928 1.00 40.09 79 ARG A C 1
ATOM 562 O O . ARG A 1 79 ? -19.117 -20.154 -34.265 1.00 40.09 79 ARG A O 1
ATOM 569 N N . PRO A 1 80 ? -18.492 -21.563 -35.908 1.00 49.66 80 PRO A N 1
ATOM 570 C CA . PRO A 1 80 ? -17.358 -20.767 -36.383 1.00 49.66 80 PRO A CA 1
ATOM 571 C C . PRO A 1 80 ? -17.708 -19.916 -37.628 1.00 49.66 80 PRO A C 1
ATOM 573 O O . PRO A 1 80 ? -18.414 -20.395 -38.512 1.00 49.66 80 PRO A O 1
ATOM 576 N N . GLY A 1 81 ? -17.138 -18.699 -37.701 1.00 38.34 81 GLY A N 1
ATOM 577 C CA . GLY A 1 81 ? -17.002 -17.816 -38.887 1.00 38.34 81 GLY A CA 1
ATOM 578 C C . GLY A 1 81 ? -18.270 -17.073 -39.366 1.00 38.34 81 GLY A C 1
ATOM 579 O O . GLY A 1 81 ? -19.357 -17.632 -39.239 1.00 38.34 81 GLY A O 1
ATOM 580 N N . PRO A 1 82 ? -18.181 -15.844 -39.939 1.00 52.69 82 PRO A N 1
ATOM 581 C CA . PRO A 1 82 ? -17.080 -15.353 -40.776 1.00 52.69 82 PRO A CA 1
ATOM 582 C C . PRO A 1 82 ? -16.531 -13.952 -40.418 1.00 52.69 82 PRO A C 1
ATOM 584 O O . PRO A 1 82 ? -17.002 -13.250 -39.527 1.00 52.69 82 PRO A O 1
ATOM 587 N N . GLU A 1 83 ? -15.486 -13.593 -41.156 1.00 49.19 83 GLU A N 1
ATOM 588 C CA . GLU A 1 83 ? -14.696 -12.369 -41.126 1.00 49.19 83 GLU A CA 1
ATOM 589 C C . GLU A 1 83 ? -15.480 -11.054 -41.316 1.00 49.19 83 GLU A C 1
ATOM 591 O O . GLU A 1 83 ? -16.503 -10.984 -41.992 1.00 49.19 83 GLU A O 1
ATOM 596 N N . ALA A 1 84 ? -14.845 -9.992 -40.809 1.00 50.78 84 ALA A N 1
ATOM 597 C CA . ALA A 1 84 ? -14.874 -8.614 -41.296 1.00 50.78 84 ALA A CA 1
ATOM 598 C C . ALA A 1 84 ? -16.194 -7.826 -41.219 1.00 50.78 84 ALA A C 1
ATOM 600 O O . ALA A 1 84 ? -16.965 -7.772 -42.170 1.00 50.78 84 ALA A O 1
ATOM 601 N N . HIS A 1 85 ? -16.304 -7.001 -40.172 1.00 45.16 85 HIS A N 1
ATOM 602 C CA . HIS A 1 85 ? -16.802 -5.624 -40.287 1.00 45.16 85 HIS A CA 1
ATOM 603 C C . HIS A 1 85 ? -15.977 -4.715 -39.364 1.00 45.16 85 HIS A C 1
ATOM 605 O O . HIS A 1 85 ? -16.207 -4.641 -38.160 1.00 45.16 85 HIS A O 1
ATOM 611 N N . ARG A 1 86 ? -14.969 -4.036 -39.929 1.00 49.44 86 ARG A N 1
ATOM 612 C CA . ARG A 1 86 ? -14.327 -2.897 -39.259 1.00 49.44 86 ARG A CA 1
ATOM 613 C C . ARG A 1 86 ? -15.327 -1.734 -39.270 1.00 49.44 86 ARG A C 1
ATOM 615 O O . ARG A 1 86 ? -15.772 -1.369 -40.360 1.00 49.44 86 ARG A O 1
ATOM 622 N N . PRO A 1 87 ? -15.683 -1.141 -38.120 1.00 58.28 87 PRO A N 1
ATOM 623 C CA . PRO A 1 87 ? -16.471 0.077 -38.112 1.00 58.28 87 PRO A CA 1
ATOM 624 C C . PRO A 1 87 ? -15.681 1.196 -38.797 1.00 58.28 87 PRO A C 1
ATOM 626 O O . PRO A 1 87 ? -14.499 1.425 -38.537 1.00 58.28 87 PRO A O 1
ATOM 629 N N . ARG A 1 88 ? -16.363 1.848 -39.734 1.00 57.75 88 ARG A N 1
ATOM 630 C CA . ARG A 1 88 ? -15.910 3.003 -40.497 1.00 57.75 88 ARG A CA 1
ATOM 631 C C . ARG A 1 88 ? -15.630 4.143 -39.516 1.00 57.75 88 ARG A C 1
ATOM 633 O O . ARG A 1 88 ? -16.550 4.625 -38.862 1.00 57.75 88 ARG A O 1
ATOM 640 N N . VAL A 1 89 ? -14.363 4.542 -39.409 1.00 61.47 89 VAL A N 1
ATOM 641 C CA . VAL A 1 89 ? -13.946 5.781 -38.745 1.00 61.47 89 VAL A CA 1
ATOM 642 C C . VAL A 1 89 ? -14.632 6.921 -39.492 1.00 61.47 89 VAL A C 1
ATOM 644 O O . VAL A 1 89 ? -14.377 7.130 -40.675 1.00 61.47 89 VAL A O 1
ATOM 647 N N . GLY A 1 90 ? -15.594 7.567 -38.838 1.00 55.41 90 GLY A N 1
ATOM 648 C CA . GLY A 1 90 ? -16.226 8.769 -39.355 1.00 55.41 90 GLY A CA 1
ATOM 649 C C . GLY A 1 90 ? -15.239 9.923 -39.270 1.00 55.41 90 GLY A C 1
ATOM 650 O O . GLY A 1 90 ? -14.736 10.220 -38.188 1.00 55.41 90 GLY A O 1
ATOM 651 N N . ASP A 1 91 ? -14.978 10.555 -40.409 1.00 57.38 91 ASP A N 1
ATOM 652 C CA . ASP A 1 91 ? -14.325 11.854 -40.497 1.00 57.38 91 ASP A CA 1
ATOM 653 C C . ASP A 1 91 ? -15.168 12.881 -39.725 1.00 57.38 91 ASP A C 1
ATOM 655 O O . ASP A 1 91 ? -16.218 13.337 -40.185 1.00 57.38 91 ASP A O 1
ATOM 659 N N . GLY A 1 92 ? -14.737 13.188 -38.502 1.00 53.44 92 GLY A N 1
ATOM 660 C CA . GLY A 1 92 ? -15.290 14.274 -37.703 1.00 53.44 92 GLY A CA 1
ATOM 661 C C . GLY A 1 92 ? -14.916 15.628 -38.320 1.00 53.44 92 GLY A C 1
ATOM 662 O O . GLY A 1 92 ? -13.785 15.789 -38.784 1.00 53.44 92 GLY A O 1
ATOM 663 N N . PRO A 1 93 ? -15.840 16.605 -38.351 1.00 60.56 93 PRO A N 1
ATOM 664 C CA . PRO A 1 93 ? -15.593 17.909 -38.949 1.00 60.56 93 PRO A CA 1
ATOM 665 C C . PRO A 1 93 ? -14.451 18.648 -38.244 1.00 60.56 93 PRO A C 1
ATOM 667 O O . PRO A 1 93 ? -14.285 18.574 -37.027 1.00 60.56 93 PRO A O 1
ATOM 670 N N . ALA A 1 94 ? -13.673 19.352 -39.066 1.00 50.84 94 ALA A N 1
ATOM 671 C CA . ALA A 1 94 ? -12.520 20.157 -38.703 1.00 50.84 94 ALA A CA 1
ATOM 672 C C . ALA A 1 94 ? -12.760 20.995 -37.439 1.00 50.84 94 ALA A C 1
ATOM 674 O O . ALA A 1 94 ? -13.712 21.771 -37.364 1.00 50.84 94 ALA A O 1
ATOM 675 N N . ALA A 1 95 ? -11.857 20.844 -36.469 1.00 50.69 95 ALA A N 1
ATOM 676 C CA . ALA A 1 95 ? -11.793 21.686 -35.289 1.00 50.69 95 ALA A CA 1
ATOM 677 C C . ALA A 1 95 ? -11.627 23.152 -35.710 1.00 50.69 95 ALA A C 1
ATOM 679 O O . ALA A 1 95 ? -10.618 23.548 -36.299 1.00 50.69 95 ALA A O 1
ATOM 680 N N . GLU A 1 96 ? -12.647 23.942 -35.402 1.00 62.06 96 GLU A N 1
ATOM 681 C CA . GLU A 1 96 ? -12.632 25.391 -35.501 1.00 62.06 96 GLU A CA 1
ATOM 682 C C . GLU A 1 96 ? -11.574 25.950 -34.527 1.00 62.06 96 GLU A C 1
ATOM 684 O O . GLU A 1 96 ? -11.544 25.557 -33.355 1.00 62.06 96 GLU A O 1
ATOM 689 N N . PRO A 1 97 ? -10.651 26.816 -34.981 1.00 62.09 97 PRO A N 1
ATOM 690 C CA . PRO A 1 97 ? -9.596 27.343 -34.130 1.00 62.09 97 PRO A CA 1
ATOM 691 C C . PRO A 1 97 ? -10.182 28.287 -33.075 1.00 62.09 97 PRO A C 1
ATOM 693 O O . PRO A 1 97 ? -10.784 29.311 -33.397 1.00 62.09 97 PRO A O 1
ATOM 696 N N . ALA A 1 98 ? -9.965 27.953 -31.802 1.00 66.06 98 ALA A N 1
ATOM 697 C CA . ALA A 1 98 ? -10.363 28.785 -30.674 1.00 66.06 98 ALA A CA 1
ATOM 698 C C . ALA A 1 98 ? -9.736 30.200 -30.753 1.00 66.06 98 ALA A C 1
ATOM 700 O O . ALA A 1 98 ? -8.571 30.345 -31.147 1.00 66.06 98 ALA A O 1
ATOM 701 N N . PRO A 1 99 ? -10.472 31.252 -30.348 1.00 65.75 99 PRO A N 1
ATOM 702 C CA . PRO A 1 99 ? -9.967 32.619 -30.326 1.00 65.75 99 PRO A CA 1
ATOM 703 C C . PRO A 1 99 ? -8.799 32.760 -29.339 1.00 65.75 99 PRO A C 1
ATOM 705 O O . PRO A 1 99 ? -8.905 32.433 -28.157 1.00 65.75 99 PRO A O 1
ATOM 708 N N . ARG A 1 100 ? -7.668 33.274 -29.837 1.00 57.16 100 ARG A N 1
ATOM 709 C CA . ARG A 1 100 ? -6.499 33.644 -29.027 1.00 57.16 100 ARG A CA 1
ATOM 710 C C . ARG A 1 100 ? -6.869 34.793 -28.090 1.00 57.16 100 ARG A C 1
ATOM 712 O O . ARG A 1 100 ? -7.163 35.894 -28.551 1.00 57.16 100 ARG A O 1
ATOM 719 N N . LEU A 1 101 ? -6.807 34.545 -26.785 1.00 66.56 101 LEU A N 1
ATOM 720 C CA . LEU A 1 101 ? -6.813 35.597 -25.770 1.00 66.56 101 LEU A CA 1
ATOM 721 C C . LEU A 1 101 ? -5.509 36.419 -25.867 1.00 66.56 101 LEU A C 1
ATOM 723 O O . LEU A 1 101 ? -4.437 35.829 -26.031 1.00 66.56 101 LEU A O 1
ATOM 727 N N . PRO A 1 102 ? -5.569 37.760 -25.784 1.00 65.69 102 PRO A N 1
ATOM 728 C CA . PRO A 1 102 ? -4.382 38.607 -25.770 1.00 65.69 102 PRO A CA 1
ATOM 729 C C . PRO A 1 102 ? -3.590 38.424 -24.468 1.00 65.69 102 PRO A C 1
ATOM 731 O O . PRO A 1 102 ? -4.157 38.326 -23.380 1.00 65.69 102 PRO A O 1
ATOM 734 N N . ALA A 1 103 ? -2.263 38.384 -24.598 1.00 60.78 103 ALA A N 1
ATOM 735 C CA . ALA A 1 103 ? -1.333 38.339 -23.477 1.00 60.78 103 ALA A CA 1
ATOM 736 C C . ALA A 1 103 ? -1.450 39.611 -22.610 1.00 60.78 103 ALA A C 1
ATOM 738 O O . ALA A 1 103 ? -1.614 40.703 -23.163 1.00 60.78 103 ALA A O 1
ATOM 739 N N . PRO A 1 104 ? -1.335 39.510 -21.274 1.00 61.41 104 PRO A N 1
ATOM 740 C CA . PRO A 1 104 ? -1.265 40.685 -20.417 1.00 61.41 104 PRO A CA 1
ATOM 741 C C . PRO A 1 104 ? 0.049 41.438 -20.660 1.00 61.41 104 PRO A C 1
ATOM 743 O O . PRO A 1 104 ? 1.139 40.874 -20.556 1.00 61.41 104 PRO A O 1
ATOM 746 N N . ALA A 1 105 ? -0.079 42.721 -20.996 1.00 54.12 105 ALA A N 1
ATOM 747 C CA . ALA A 1 105 ? 1.027 43.655 -21.120 1.00 54.12 105 ALA A CA 1
ATOM 748 C C . ALA A 1 105 ? 1.699 43.867 -19.755 1.00 54.12 105 ALA A C 1
ATOM 750 O O . ALA A 1 105 ? 1.049 44.190 -18.761 1.00 54.12 105 ALA A O 1
ATOM 751 N N . THR A 1 106 ? 3.015 43.685 -19.715 1.00 56.44 106 THR A N 1
ATOM 752 C CA . THR A 1 106 ? 3.868 44.111 -18.607 1.00 56.44 106 THR A CA 1
ATOM 753 C C . THR A 1 106 ? 4.174 45.596 -18.766 1.00 56.44 106 THR A C 1
ATOM 755 O O . THR A 1 106 ? 5.118 45.956 -19.471 1.00 56.44 106 THR A O 1
ATOM 758 N N . ASP A 1 107 ? 3.399 46.451 -18.105 1.00 47.84 107 ASP A N 1
ATOM 759 C CA . ASP A 1 107 ? 3.744 47.865 -17.969 1.00 47.84 107 ASP A CA 1
ATOM 760 C C . ASP A 1 107 ? 4.719 48.055 -16.803 1.00 47.84 107 ASP A C 1
ATOM 762 O O . ASP A 1 107 ? 4.362 48.081 -15.625 1.00 47.84 107 ASP A O 1
ATOM 766 N N . SER A 1 108 ? 5.992 48.191 -17.176 1.00 58.28 108 SER A N 1
ATOM 767 C CA . SER A 1 108 ? 7.018 48.848 -16.374 1.00 58.28 108 SER A CA 1
ATOM 768 C C . SER A 1 108 ? 6.734 50.349 -16.347 1.00 58.28 108 SER A C 1
ATOM 770 O O . SER A 1 108 ? 6.953 51.036 -17.343 1.00 58.28 108 SER A O 1
ATOM 772 N N . ALA A 1 109 ? 6.315 50.876 -15.198 1.00 53.81 109 ALA A N 1
ATOM 773 C CA . ALA A 1 109 ? 6.305 52.311 -14.934 1.00 53.81 109 ALA A CA 1
ATOM 774 C C . ALA A 1 109 ? 7.218 52.620 -13.744 1.00 53.81 109 ALA A C 1
ATOM 776 O O . ALA A 1 109 ? 6.893 52.385 -12.581 1.00 53.81 109 ALA A O 1
ATOM 777 N N . ALA A 1 110 ? 8.394 53.144 -14.076 1.00 52.06 110 ALA A N 1
ATOM 778 C CA . ALA A 1 110 ? 9.258 53.858 -13.158 1.00 52.06 110 ALA A CA 1
ATOM 779 C C . ALA A 1 110 ? 8.682 55.257 -12.883 1.00 52.06 110 ALA A C 1
ATOM 781 O O . ALA A 1 110 ? 8.236 55.927 -13.813 1.00 52.06 110 ALA A O 1
ATOM 782 N N . GLY A 1 111 ? 8.800 55.738 -11.643 1.00 47.50 111 GLY A N 1
ATOM 783 C CA . GLY A 1 111 ? 8.874 57.177 -11.388 1.00 47.50 111 GLY A CA 1
ATOM 784 C C . GLY A 1 111 ? 8.206 57.695 -10.113 1.00 47.50 111 GLY A C 1
ATOM 785 O O . GLY A 1 111 ? 7.008 57.539 -9.925 1.00 47.50 111 GLY A O 1
ATOM 786 N N . ALA A 1 112 ? 9.012 58.450 -9.358 1.00 41.38 112 ALA A N 1
ATOM 787 C CA . ALA A 1 112 ? 8.660 59.575 -8.481 1.00 41.38 112 ALA A CA 1
ATOM 788 C C . ALA A 1 112 ? 8.328 59.318 -6.988 1.00 41.38 112 ALA A C 1
ATOM 790 O O . ALA A 1 112 ? 7.218 58.990 -6.585 1.00 41.38 112 ALA A O 1
ATOM 791 N N . THR A 1 113 ? 9.339 59.607 -6.160 1.00 53.06 113 THR A N 1
ATOM 792 C CA . THR A 1 113 ? 9.281 60.217 -4.808 1.00 53.06 113 THR A CA 1
ATOM 793 C C . THR A 1 113 ? 8.790 61.694 -4.887 1.00 53.06 113 THR A C 1
ATOM 795 O O . THR A 1 113 ? 8.636 62.152 -6.022 1.00 53.06 113 THR A O 1
ATOM 798 N N . PRO A 1 114 ? 8.626 62.532 -3.813 1.00 55.34 114 PRO A N 1
ATOM 799 C CA . PRO A 1 114 ? 8.679 62.365 -2.333 1.00 55.34 114 PRO A CA 1
ATOM 800 C C . PRO A 1 114 ? 7.527 63.056 -1.496 1.00 55.34 114 PRO A C 1
ATOM 802 O O . PRO A 1 114 ? 6.877 63.957 -2.000 1.00 55.34 114 PRO A O 1
ATOM 805 N N . SER A 1 115 ? 7.375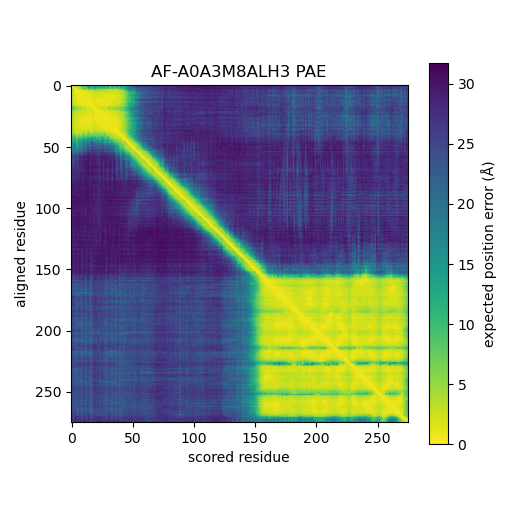 62.681 -0.196 1.00 41.91 115 SER A N 1
ATOM 806 C CA . SER A 1 115 ? 7.035 63.439 1.073 1.00 41.91 115 SER A CA 1
ATOM 807 C C . SER A 1 115 ? 5.981 64.595 1.160 1.00 41.91 115 SER A C 1
ATOM 809 O O . SER A 1 115 ? 5.663 65.173 0.132 1.00 41.91 115 SER A O 1
ATOM 811 N N . PRO A 1 116 ? 5.534 65.105 2.359 1.00 55.69 116 PRO A N 1
ATOM 812 C CA . PRO A 1 116 ? 5.682 64.668 3.773 1.00 55.69 116 PRO A CA 1
ATOM 813 C C . PRO A 1 116 ? 4.418 64.804 4.707 1.00 55.69 116 PRO A C 1
ATOM 815 O O . PRO A 1 116 ? 3.421 65.427 4.367 1.00 55.69 116 PRO A O 1
ATOM 818 N N . ALA A 1 117 ? 4.583 64.343 5.964 1.00 45.88 117 ALA A N 1
ATOM 819 C CA . ALA A 1 117 ? 4.073 64.911 7.239 1.00 45.88 117 ALA A CA 1
ATOM 820 C C . ALA A 1 117 ? 2.657 64.564 7.788 1.00 45.88 117 ALA A C 1
ATOM 822 O O . ALA A 1 117 ? 1.636 65.010 7.284 1.00 45.88 117 ALA A O 1
ATOM 823 N N . VAL A 1 118 ? 2.626 63.865 8.938 1.00 45.50 118 VAL A N 1
ATOM 824 C CA . VAL A 1 118 ? 2.309 64.345 10.317 1.00 45.50 118 VAL A CA 1
ATOM 825 C C . VAL A 1 118 ? 1.612 63.219 11.107 1.00 45.50 118 VAL A C 1
ATOM 827 O O . VAL A 1 118 ? 0.507 62.824 10.759 1.00 45.50 118 VAL A O 1
ATOM 830 N N . GLY A 1 119 ? 2.208 62.764 12.223 1.00 38.56 119 GLY A N 1
ATOM 831 C CA . GLY A 1 119 ? 1.422 62.129 13.296 1.00 38.56 119 GLY A CA 1
ATOM 832 C C . GLY A 1 119 ? 2.034 60.961 14.078 1.00 38.56 119 GLY A C 1
ATOM 833 O O . GLY A 1 119 ? 1.527 59.856 14.005 1.00 38.56 119 GLY A O 1
ATOM 834 N N . SER A 1 120 ? 3.025 61.257 14.927 1.00 46.28 120 SER A N 1
ATOM 835 C CA . SER A 1 120 ? 3.113 60.747 16.311 1.00 46.28 120 SER A CA 1
ATOM 836 C C . SER A 1 120 ? 3.361 59.245 16.598 1.00 46.28 120 SER A C 1
ATOM 838 O O . SER A 1 120 ? 2.443 58.441 16.697 1.00 46.28 120 SER A O 1
ATOM 840 N N . LEU A 1 121 ? 4.622 58.974 16.978 1.00 54.25 121 LEU A N 1
ATOM 841 C CA . LEU A 1 121 ? 5.037 58.170 18.145 1.00 54.25 121 LEU A CA 1
ATOM 842 C C . LEU A 1 121 ? 4.512 56.727 18.271 1.00 54.25 121 LEU A C 1
ATOM 844 O O . LEU A 1 121 ? 3.620 56.476 19.065 1.00 54.25 121 LEU A O 1
ATOM 848 N N . VAL A 1 122 ? 5.240 55.760 17.699 1.00 53.31 122 VAL A N 1
ATOM 849 C CA . VAL A 1 122 ? 5.854 54.684 18.506 1.00 53.31 122 VAL A CA 1
ATOM 850 C C . VAL A 1 122 ? 7.205 54.348 17.885 1.00 53.31 122 VAL A C 1
ATOM 852 O O . VAL A 1 122 ? 7.327 53.746 16.824 1.00 53.31 122 VAL A O 1
ATOM 855 N N . ARG A 1 123 ? 8.239 54.813 18.575 1.00 52.16 123 ARG A N 1
ATOM 856 C CA . ARG A 1 123 ? 9.647 54.633 18.261 1.00 52.16 123 ARG A CA 1
ATOM 857 C C . ARG A 1 123 ? 10.124 53.430 19.068 1.00 52.16 123 ARG A C 1
ATOM 859 O O . ARG A 1 123 ? 10.483 53.594 20.227 1.00 52.16 123 ARG A O 1
ATOM 866 N N . TRP A 1 124 ? 10.127 52.246 18.466 1.00 43.97 124 TRP A N 1
ATOM 867 C CA . TRP A 1 124 ? 11.054 51.192 18.873 1.00 43.97 124 TRP A CA 1
ATOM 868 C C . TRP A 1 124 ? 11.738 50.605 17.646 1.00 43.97 124 TRP A C 1
ATOM 870 O O . TRP A 1 124 ? 11.127 50.033 16.749 1.00 43.97 124 TRP A O 1
ATOM 880 N N . ILE A 1 125 ? 13.041 50.853 17.629 1.00 57.41 125 ILE A N 1
ATOM 881 C CA . ILE A 1 125 ? 14.037 50.347 16.704 1.00 57.41 125 ILE A CA 1
ATOM 882 C C . ILE A 1 125 ? 14.337 48.919 17.140 1.00 57.41 125 ILE A C 1
ATOM 884 O O . ILE A 1 125 ? 14.887 48.740 18.221 1.00 57.41 125 ILE A O 1
ATOM 888 N N . VAL A 1 126 ? 14.052 47.931 16.295 1.00 51.53 126 VAL A N 1
ATOM 889 C CA . VAL A 1 126 ? 14.888 46.728 16.210 1.00 51.53 126 VAL A CA 1
ATOM 890 C C . VAL A 1 126 ? 15.047 46.363 14.737 1.00 51.53 126 VAL A C 1
ATOM 892 O O . VAL A 1 126 ? 14.350 45.537 14.159 1.00 51.53 126 VAL A O 1
ATOM 895 N N . THR A 1 127 ? 16.004 47.044 14.119 1.00 51.56 127 THR A N 1
ATOM 896 C CA . THR A 1 127 ? 16.772 46.557 12.977 1.00 51.56 127 THR A CA 1
ATOM 897 C C . THR A 1 127 ? 17.502 45.277 13.384 1.00 51.56 127 THR A C 1
ATOM 899 O O . THR A 1 127 ? 18.524 45.356 14.058 1.00 51.56 127 THR A O 1
ATOM 902 N N . THR A 1 128 ? 16.973 44.105 13.028 1.00 48.81 128 THR A N 1
ATOM 903 C CA . THR A 1 128 ? 17.716 42.826 12.911 1.00 48.81 128 THR A CA 1
ATOM 904 C C . THR A 1 128 ? 16.795 41.746 12.333 1.00 48.81 128 THR A C 1
ATOM 906 O O . THR A 1 128 ? 16.254 40.924 13.058 1.00 48.81 128 THR A O 1
ATOM 909 N N . ALA A 1 129 ? 16.588 41.726 11.014 1.00 44.59 129 ALA A N 1
ATOM 910 C CA . ALA A 1 129 ? 15.934 40.580 10.364 1.00 44.59 129 ALA A CA 1
ATOM 911 C C . ALA A 1 129 ? 16.258 40.486 8.863 1.00 44.59 129 ALA A C 1
ATOM 913 O O . ALA A 1 129 ? 15.366 40.299 8.045 1.00 44.59 129 ALA A O 1
ATOM 914 N N . ALA A 1 130 ? 17.525 40.662 8.471 1.00 45.91 130 ALA A N 1
ATOM 915 C CA . ALA A 1 130 ? 17.920 40.561 7.058 1.00 45.91 130 ALA A CA 1
ATOM 916 C C . ALA A 1 130 ? 19.213 39.761 6.810 1.00 45.91 130 ALA A C 1
ATOM 918 O O . ALA A 1 130 ? 19.811 39.887 5.749 1.00 45.91 130 ALA A O 1
ATOM 919 N N . VAL A 1 131 ? 19.645 38.918 7.761 1.00 45.25 131 VAL A N 1
ATOM 920 C CA . VAL A 1 131 ? 20.768 37.972 7.548 1.00 45.25 131 VAL A CA 1
ATOM 921 C C . VAL A 1 131 ? 20.430 36.528 7.959 1.00 45.25 131 VAL A C 1
ATOM 923 O O . VAL A 1 131 ? 21.142 35.598 7.603 1.00 45.25 131 VAL A O 1
ATOM 926 N N . SER A 1 132 ? 19.291 36.266 8.603 1.00 46.00 132 SER A N 1
ATOM 927 C CA . SER A 1 132 ? 18.884 34.899 8.970 1.00 46.00 132 SER A CA 1
ATOM 928 C C . SER A 1 132 ? 18.182 34.109 7.852 1.00 46.00 132 SER A C 1
ATOM 930 O O . SER A 1 132 ? 17.937 32.918 8.022 1.00 46.00 132 SER A O 1
ATOM 932 N N . LEU A 1 133 ? 17.893 34.714 6.694 1.00 45.84 133 LEU A N 1
ATOM 933 C CA . LEU A 1 133 ? 17.118 34.062 5.623 1.00 45.84 133 LEU A CA 1
ATOM 934 C C . LEU A 1 133 ? 17.970 33.334 4.565 1.00 45.84 133 LEU A C 1
ATOM 936 O O . LEU A 1 133 ? 17.422 32.605 3.748 1.00 45.84 133 LEU A O 1
ATOM 940 N N . ALA A 1 134 ? 19.302 33.450 4.611 1.00 45.84 134 ALA A N 1
ATOM 941 C CA . ALA A 1 134 ? 20.200 32.755 3.676 1.00 45.84 134 ALA A CA 1
ATOM 942 C C . ALA A 1 134 ? 20.852 31.477 4.248 1.00 45.84 134 ALA A C 1
ATOM 944 O O . ALA A 1 134 ? 21.481 30.732 3.504 1.00 45.84 134 ALA A O 1
ATOM 945 N N . VAL A 1 135 ? 20.678 31.182 5.545 1.00 48.41 135 VAL A N 1
ATOM 946 C CA . VAL A 1 135 ? 21.184 29.941 6.181 1.00 48.41 135 VAL A CA 1
ATOM 947 C C . VAL A 1 135 ? 20.041 28.992 6.594 1.00 48.41 135 VAL A C 1
ATOM 949 O O . VAL A 1 135 ? 20.256 27.801 6.801 1.00 48.41 135 VAL A O 1
ATOM 952 N N . GLY A 1 136 ? 18.795 29.473 6.642 1.00 43.12 136 GLY A N 1
ATOM 953 C CA . GLY A 1 136 ? 17.643 28.716 7.152 1.00 43.12 136 GLY A CA 1
ATOM 954 C C . GLY A 1 136 ? 16.928 27.780 6.169 1.00 43.12 136 GLY A C 1
ATOM 955 O O . GLY A 1 136 ? 15.960 27.148 6.572 1.00 43.12 136 GLY A O 1
ATOM 956 N N . VAL A 1 137 ? 17.360 27.676 4.906 1.00 48.09 137 VAL A N 1
ATOM 957 C CA . VAL A 1 137 ? 16.702 26.812 3.893 1.00 48.09 137 VAL A CA 1
ATOM 958 C C . VAL A 1 137 ? 17.499 25.533 3.597 1.00 48.09 137 VAL A C 1
ATOM 960 O O . VAL A 1 137 ? 16.967 24.592 3.023 1.00 48.09 137 VAL A O 1
ATOM 963 N N . ILE A 1 138 ? 18.744 25.425 4.072 1.00 48.66 138 ILE A N 1
ATOM 964 C CA . ILE A 1 138 ? 19.567 24.216 3.870 1.00 48.66 138 ILE A CA 1
ATOM 965 C C . ILE A 1 138 ? 19.467 23.251 5.070 1.00 48.66 138 ILE A C 1
ATOM 967 O O . ILE A 1 138 ? 19.683 22.053 4.924 1.00 48.66 138 ILE A O 1
ATOM 971 N N . ALA A 1 139 ? 19.054 23.727 6.251 1.00 47.44 139 ALA A N 1
ATOM 972 C CA . ALA A 1 139 ? 18.968 22.912 7.472 1.00 47.44 139 ALA A CA 1
ATOM 973 C C . ALA A 1 139 ? 17.600 22.230 7.707 1.00 47.44 139 ALA A C 1
ATOM 975 O O . ALA A 1 139 ? 17.391 21.620 8.753 1.00 47.44 139 ALA A O 1
ATOM 976 N N . GLY A 1 140 ? 16.659 22.328 6.760 1.00 42.41 140 GLY A N 1
ATOM 977 C CA . GLY A 1 140 ? 15.306 21.768 6.900 1.00 42.41 140 GLY A CA 1
ATOM 978 C C . GLY A 1 140 ? 15.170 20.276 6.571 1.00 42.41 140 GLY A C 1
ATOM 979 O O . GLY A 1 140 ? 14.154 19.683 6.908 1.00 42.41 140 GLY A O 1
ATOM 980 N N . TRP A 1 141 ? 16.181 19.660 5.950 1.00 44.53 141 TRP A N 1
ATOM 981 C CA . TRP A 1 141 ? 16.163 18.238 5.562 1.00 44.53 141 TRP A CA 1
ATOM 982 C C . TRP A 1 141 ? 17.142 17.369 6.372 1.00 44.53 141 TRP A C 1
ATOM 984 O O . TRP A 1 141 ? 17.335 16.197 6.063 1.00 44.53 141 TRP A O 1
ATOM 994 N N . SER A 1 142 ? 17.749 17.915 7.432 1.00 45.78 142 SER A N 1
ATOM 995 C CA . SER A 1 142 ? 18.878 17.265 8.123 1.00 45.78 142 SER A CA 1
ATOM 996 C C . SER A 1 142 ? 18.536 16.644 9.481 1.00 45.78 142 SER A C 1
ATOM 998 O O . SER A 1 142 ? 19.430 16.169 10.183 1.00 45.78 142 SER A O 1
ATOM 1000 N N . PHE A 1 143 ? 17.264 16.606 9.881 1.00 46.47 143 PHE A N 1
ATOM 1001 C CA . PHE A 1 143 ? 16.871 15.900 11.100 1.00 46.47 143 PHE A CA 1
ATOM 1002 C C . PHE A 1 143 ? 16.800 14.391 10.842 1.00 46.47 143 PHE A C 1
ATOM 1004 O O . PHE A 1 143 ? 15.733 13.855 10.563 1.00 46.47 143 PHE A O 1
ATOM 1011 N N . GLY A 1 144 ? 17.937 13.699 10.977 1.00 42.19 144 GLY A N 1
ATOM 1012 C CA . GLY A 1 144 ? 17.896 12.263 11.263 1.00 42.19 144 GLY A CA 1
ATOM 1013 C C . GLY A 1 144 ? 19.136 11.421 10.992 1.00 42.19 144 GLY A C 1
ATOM 1014 O O . GLY A 1 144 ? 19.234 10.347 11.574 1.00 42.19 144 GLY A O 1
ATOM 1015 N N . ALA A 1 145 ? 20.106 11.859 10.188 1.00 39.66 145 ALA A N 1
ATOM 1016 C CA . ALA A 1 145 ? 21.324 11.072 9.989 1.00 39.66 145 ALA A CA 1
ATOM 1017 C C . ALA A 1 145 ? 22.311 11.325 11.140 1.00 39.66 145 ALA A C 1
ATOM 1019 O O . ALA A 1 145 ? 23.237 12.128 11.033 1.00 39.66 145 ALA A O 1
ATOM 1020 N N . ARG A 1 146 ? 22.127 10.636 12.273 1.00 43.44 146 ARG A N 1
ATOM 1021 C CA . ARG A 1 146 ? 23.261 10.389 13.169 1.00 43.44 146 ARG A CA 1
ATOM 1022 C C . ARG A 1 146 ? 24.262 9.561 12.372 1.00 43.44 146 ARG A C 1
ATOM 1024 O O . ARG A 1 146 ? 24.044 8.374 12.158 1.00 43.44 146 ARG A O 1
ATOM 1031 N N . VAL A 1 147 ? 25.336 10.198 11.918 1.00 43.72 147 VAL A N 1
ATOM 1032 C CA . VAL A 1 147 ? 26.484 9.505 11.336 1.00 43.72 147 VAL A CA 1
ATOM 1033 C C . VAL A 1 147 ? 27.167 8.764 12.482 1.00 43.72 147 VAL A C 1
ATOM 1035 O O . VAL A 1 147 ? 28.013 9.305 13.189 1.00 43.72 147 VAL A O 1
ATOM 1038 N N . VAL A 1 148 ? 26.720 7.536 12.733 1.00 52.16 148 VAL A N 1
ATOM 1039 C CA . VAL A 1 148 ? 27.487 6.568 13.514 1.00 52.16 148 VAL A CA 1
ATOM 1040 C C . VAL A 1 148 ? 28.779 6.342 12.723 1.00 52.16 148 VAL A C 1
ATOM 1042 O O . VAL A 1 148 ? 28.682 6.094 11.520 1.00 52.16 148 VAL A O 1
ATOM 1045 N N . PRO A 1 149 ? 29.976 6.485 13.321 1.00 49.78 149 PRO A N 1
ATOM 1046 C CA . PRO A 1 149 ? 31.221 6.202 12.621 1.00 49.78 149 PRO A CA 1
ATOM 1047 C C . PRO A 1 149 ? 31.162 4.762 12.115 1.00 49.78 149 PRO A C 1
ATOM 1049 O O . PRO A 1 149 ? 31.139 3.811 12.896 1.00 49.78 149 PRO A O 1
ATOM 1052 N N . VAL A 1 150 ? 31.055 4.631 10.795 1.00 52.47 150 VAL A N 1
ATOM 1053 C CA . VAL A 1 150 ? 30.997 3.354 10.096 1.00 52.47 150 VAL A CA 1
ATOM 1054 C C . VAL A 1 150 ? 32.372 2.721 10.280 1.00 52.47 150 VAL A C 1
ATOM 1056 O O . VAL A 1 150 ? 33.369 3.199 9.739 1.00 52.47 150 VAL A O 1
ATOM 1059 N N . GLY A 1 151 ? 32.439 1.693 11.130 1.00 65.75 151 GLY A N 1
ATOM 1060 C CA . GLY A 1 151 ? 33.567 0.764 11.152 1.00 65.75 151 GLY A CA 1
ATOM 1061 C C . GLY A 1 151 ? 33.771 0.153 9.758 1.00 65.75 151 GLY A C 1
ATOM 1062 O O . GLY A 1 151 ? 32.863 0.235 8.934 1.00 65.75 151 GLY A O 1
ATOM 1063 N N . PRO A 1 152 ? 34.951 -0.422 9.474 1.00 55.38 152 PRO A N 1
ATOM 1064 C CA . PRO A 1 152 ? 35.385 -0.796 8.126 1.00 55.38 152 PRO A CA 1
ATOM 1065 C C . PRO A 1 152 ? 34.274 -1.495 7.335 1.00 55.38 152 PRO A C 1
ATOM 1067 O O . PRO A 1 152 ? 33.774 -2.528 7.772 1.00 55.38 152 PRO A O 1
ATOM 1070 N N . GLU A 1 153 ? 33.893 -0.848 6.228 1.00 53.47 153 GLU A N 1
ATOM 1071 C CA . GLU A 1 153 ? 32.927 -1.230 5.190 1.00 53.47 153 GLU A CA 1
ATOM 1072 C C . GLU A 1 153 ? 32.214 -2.566 5.434 1.00 53.47 153 GLU A C 1
ATOM 1074 O O . GLU A 1 153 ? 32.522 -3.597 4.834 1.00 53.47 153 GLU A O 1
ATOM 1079 N N . ALA A 1 154 ? 31.200 -2.527 6.302 1.00 59.22 154 ALA A N 1
ATOM 1080 C CA . ALA A 1 154 ? 30.105 -3.478 6.213 1.00 59.22 154 ALA A CA 1
ATOM 1081 C C . ALA A 1 154 ? 29.484 -3.280 4.824 1.00 59.22 154 ALA A C 1
ATOM 1083 O O . ALA A 1 154 ? 29.043 -2.172 4.513 1.00 59.22 154 ALA A O 1
ATOM 1084 N N . GLY A 1 155 ? 29.560 -4.310 3.976 1.00 69.44 155 GLY A N 1
ATOM 1085 C CA . GLY A 1 155 ? 29.155 -4.254 2.573 1.00 69.44 155 GLY A CA 1
ATOM 1086 C C . GLY A 1 155 ? 27.846 -3.492 2.398 1.00 69.44 155 GLY A C 1
ATOM 1087 O O . GLY A 1 155 ? 26.878 -3.752 3.113 1.00 69.44 155 GLY A O 1
ATOM 1088 N N . GLY A 1 156 ? 27.848 -2.514 1.487 1.00 77.19 156 GLY A N 1
ATOM 1089 C CA . GLY A 1 156 ? 26.657 -1.728 1.187 1.00 77.19 156 GLY A CA 1
ATOM 1090 C C . GLY A 1 156 ? 25.462 -2.635 0.871 1.00 77.19 156 GLY A C 1
ATOM 1091 O O . GLY A 1 156 ? 25.662 -3.785 0.466 1.00 77.19 156 GLY A O 1
ATOM 1092 N N . PRO A 1 157 ? 24.227 -2.136 1.054 1.00 81.56 157 PRO A N 1
ATOM 1093 C CA . PRO A 1 157 ? 23.032 -2.932 0.815 1.00 81.56 157 PRO A CA 1
ATOM 1094 C C . PRO A 1 157 ? 23.106 -3.543 -0.585 1.00 81.56 157 PRO A C 1
ATOM 1096 O O . PRO A 1 157 ? 23.332 -2.840 -1.573 1.00 81.56 157 PRO A O 1
ATOM 1099 N N . SER A 1 158 ? 22.974 -4.868 -0.661 1.00 91.06 158 SER A N 1
ATOM 1100 C CA . SER A 1 158 ? 22.933 -5.568 -1.942 1.00 91.06 158 SER A CA 1
ATOM 1101 C C . SER A 1 158 ? 21.747 -5.027 -2.735 1.00 91.06 158 SER A C 1
ATOM 1103 O O . SER A 1 158 ? 20.645 -4.967 -2.205 1.00 91.06 158 SER A O 1
ATOM 1105 N N . MET A 1 159 ? 21.954 -4.596 -3.975 1.00 95.31 159 MET A N 1
ATOM 1106 C CA . MET A 1 159 ? 20.883 -4.079 -4.828 1.00 95.31 159 MET A CA 1
ATOM 1107 C C . MET A 1 159 ? 20.650 -5.069 -5.966 1.00 95.31 159 MET A C 1
ATOM 1109 O O . MET A 1 159 ? 21.573 -5.367 -6.723 1.00 95.31 159 MET A O 1
ATOM 1113 N N . ILE A 1 160 ? 19.422 -5.566 -6.094 1.00 97.06 160 ILE A N 1
ATOM 1114 C CA . ILE A 1 160 ? 19.038 -6.589 -7.073 1.00 97.06 160 ILE A CA 1
ATOM 1115 C C . ILE A 1 160 ? 18.244 -5.909 -8.198 1.00 97.06 160 ILE A C 1
ATOM 1117 O O . ILE A 1 160 ? 17.374 -5.090 -7.894 1.00 97.06 160 ILE A O 1
ATOM 1121 N N . PRO A 1 161 ? 18.505 -6.184 -9.488 1.00 97.62 161 PRO A N 1
ATOM 1122 C CA . PRO A 1 161 ? 17.658 -5.679 -10.564 1.00 97.62 161 PRO A CA 1
ATOM 1123 C C . PRO A 1 161 ? 16.197 -6.091 -10.358 1.00 97.62 161 PRO A C 1
ATOM 1125 O O . PRO A 1 161 ? 15.906 -7.246 -10.059 1.00 97.62 161 PRO A O 1
ATOM 1128 N N . VAL A 1 162 ? 15.268 -5.152 -10.543 1.00 96.62 162 VAL A N 1
ATOM 1129 C CA . VAL A 1 162 ? 13.826 -5.390 -10.367 1.00 96.62 162 VAL A CA 1
ATOM 1130 C C . VAL A 1 162 ? 13.322 -6.514 -11.279 1.00 96.62 162 VAL A C 1
ATOM 1132 O O . VAL A 1 162 ? 12.448 -7.264 -10.874 1.00 96.62 162 VAL A O 1
ATOM 1135 N N . SER A 1 163 ? 13.905 -6.710 -12.465 1.00 95.50 163 SER A N 1
ATOM 1136 C CA . SER A 1 163 ? 13.555 -7.818 -13.370 1.00 95.50 163 SER A CA 1
ATOM 1137 C C . SER A 1 163 ? 13.824 -9.216 -12.804 1.00 95.50 163 SER A C 1
ATOM 1139 O O . SER A 1 163 ? 13.256 -10.182 -13.306 1.00 95.50 163 SER A O 1
ATOM 1141 N N . ASP A 1 164 ? 14.677 -9.324 -11.784 1.00 97.00 164 ASP A N 1
ATOM 1142 C CA . ASP A 1 164 ? 15.247 -10.598 -11.339 1.00 97.00 164 ASP A CA 1
ATOM 1143 C C . ASP A 1 164 ? 14.675 -11.055 -9.985 1.00 97.00 164 ASP A C 1
ATOM 1145 O O . ASP A 1 164 ? 15.069 -12.101 -9.465 1.00 97.00 164 ASP A O 1
ATOM 1149 N N . ILE A 1 165 ? 13.755 -10.286 -9.386 1.00 97.19 165 ILE A N 1
ATOM 1150 C CA . ILE A 1 165 ? 13.187 -10.603 -8.069 1.00 97.19 165 ILE A CA 1
ATOM 1151 C C . ILE A 1 165 ? 11.880 -11.412 -8.186 1.00 97.19 165 ILE A C 1
ATOM 1153 O O . ILE A 1 165 ? 10.961 -11.009 -8.907 1.00 97.19 165 ILE A O 1
ATOM 1157 N N . PRO A 1 166 ? 11.727 -12.508 -7.417 1.00 97.94 166 PRO A N 1
ATOM 1158 C CA . PRO A 1 166 ? 10.473 -13.263 -7.330 1.00 97.94 166 PRO A CA 1
ATOM 1159 C C . PRO A 1 166 ? 9.259 -12.435 -6.894 1.00 97.94 166 PRO A C 1
ATOM 1161 O O . PRO A 1 166 ? 8.134 -12.745 -7.279 1.00 97.94 166 PRO A O 1
ATOM 1164 N N . ALA A 1 167 ? 9.473 -11.363 -6.125 1.00 97.50 167 ALA A N 1
ATOM 1165 C CA . ALA A 1 167 ? 8.417 -10.470 -5.660 1.00 97.50 167 ALA A CA 1
ATOM 1166 C C . ALA A 1 167 ? 7.515 -9.936 -6.789 1.00 97.50 167 ALA A C 1
ATOM 1168 O O . ALA A 1 167 ? 6.327 -9.710 -6.564 1.00 97.50 167 ALA A O 1
ATOM 1169 N N . LEU A 1 168 ? 8.034 -9.783 -8.014 1.00 97.38 168 LEU A N 1
ATOM 1170 C CA . LEU A 1 168 ? 7.248 -9.260 -9.134 1.00 97.38 168 LEU A CA 1
ATOM 1171 C C . LEU A 1 168 ? 6.140 -10.184 -9.636 1.00 97.38 168 LEU A C 1
ATOM 1173 O O . LEU A 1 168 ? 5.235 -9.689 -10.307 1.00 97.38 168 LEU A O 1
ATOM 1177 N N . VAL A 1 169 ? 6.155 -11.471 -9.276 1.00 97.75 169 VAL A N 1
ATOM 1178 C CA . VAL A 1 169 ? 5.102 -12.434 -9.652 1.00 97.75 169 VAL A CA 1
ATOM 1179 C C . VAL A 1 169 ? 3.714 -11.959 -9.207 1.00 97.75 169 VAL A C 1
ATOM 1181 O O . VAL A 1 169 ? 2.703 -12.309 -9.813 1.00 97.75 169 VAL A O 1
ATOM 1184 N N . VAL A 1 170 ? 3.632 -11.096 -8.187 1.00 97.94 170 VAL A N 1
ATOM 1185 C CA . VAL A 1 170 ? 2.358 -10.502 -7.769 1.00 97.94 170 VAL A CA 1
ATOM 1186 C C . VAL A 1 170 ? 1.664 -9.722 -8.891 1.00 97.94 170 VAL A C 1
ATOM 1188 O O . VAL A 1 170 ? 0.438 -9.667 -8.914 1.00 97.94 170 VAL A O 1
ATOM 1191 N N . PHE A 1 171 ? 2.402 -9.142 -9.841 1.00 97.88 171 PHE A N 1
ATOM 1192 C CA . PHE A 1 171 ? 1.815 -8.379 -10.944 1.00 97.88 171 PHE A CA 1
ATOM 1193 C C . PHE A 1 171 ? 1.232 -9.264 -12.053 1.00 97.88 171 PHE A C 1
ATOM 1195 O O . PHE A 1 171 ? 0.400 -8.782 -12.822 1.00 97.88 171 PHE A O 1
ATOM 1202 N N . ASP A 1 172 ? 1.591 -10.550 -12.096 1.00 97.69 172 ASP A N 1
ATOM 1203 C CA . ASP A 1 172 ? 1.098 -11.498 -13.102 1.00 97.69 172 ASP A CA 1
ATOM 1204 C C . ASP A 1 172 ? -0.365 -11.894 -12.857 1.00 97.69 172 ASP A C 1
ATOM 1206 O O . ASP A 1 172 ? -1.074 -12.303 -13.781 1.00 97.69 172 ASP A O 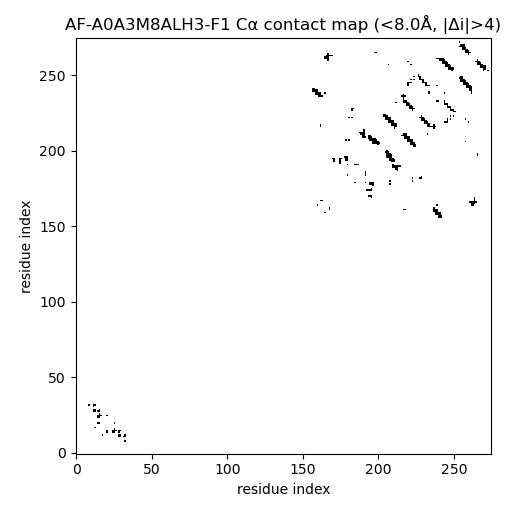1
ATOM 1210 N N . ARG A 1 173 ? -0.853 -11.757 -11.615 1.00 97.75 173 ARG A N 1
ATOM 1211 C CA . ARG A 1 173 ? -2.267 -12.002 -11.309 1.00 97.75 173 ARG A CA 1
ATOM 1212 C C . ARG A 1 173 ? -3.138 -10.865 -11.860 1.00 97.75 173 ARG A C 1
ATOM 1214 O O . ARG A 1 173 ? -2.712 -9.708 -11.795 1.00 97.75 173 ARG A O 1
ATOM 1221 N N . PRO A 1 174 ? -4.365 -11.142 -12.339 1.00 98.31 174 PRO A N 1
ATOM 1222 C CA . PRO A 1 174 ? -5.329 -10.097 -12.671 1.00 98.31 174 PRO A CA 1
ATOM 1223 C C . PRO A 1 174 ? -5.608 -9.181 -11.473 1.00 98.31 174 PRO A C 1
ATOM 1225 O O . PRO A 1 174 ? -5.660 -9.646 -10.331 1.00 98.31 174 PRO A O 1
ATOM 1228 N N . GLN A 1 175 ? -5.792 -7.889 -11.743 1.00 98.31 175 GLN A N 1
ATOM 1229 C CA . GLN A 1 175 ? -6.217 -6.926 -10.730 1.00 98.31 175 GLN A CA 1
ATOM 1230 C C . GLN A 1 175 ? -7.666 -7.204 -10.312 1.00 98.31 175 GLN A C 1
ATOM 1232 O O . GLN A 1 175 ? -8.523 -7.429 -11.169 1.00 98.31 175 GLN A O 1
ATOM 1237 N N . VAL A 1 176 ? -7.941 -7.147 -9.012 1.00 98.12 176 VAL A N 1
ATOM 1238 C CA . VAL A 1 176 ? -9.294 -7.181 -8.434 1.00 98.12 176 VAL A CA 1
ATOM 1239 C C . VAL A 1 176 ? -9.628 -5.837 -7.772 1.00 98.12 176 VAL A C 1
ATOM 1241 O O . VAL A 1 176 ? -8.711 -5.069 -7.480 1.00 98.12 176 VAL A O 1
ATOM 1244 N N . PRO A 1 177 ? -10.911 -5.505 -7.533 1.00 97.25 177 PRO A N 1
ATOM 1245 C CA . PRO A 1 177 ? -11.294 -4.215 -6.951 1.00 97.25 177 PRO A CA 1
ATOM 1246 C C . PRO A 1 177 ? -10.604 -3.888 -5.618 1.00 97.25 177 PRO A C 1
ATOM 1248 O O . PRO A 1 177 ? -10.269 -2.733 -5.371 1.00 97.25 177 PRO A O 1
ATOM 1251 N N . GLU A 1 178 ? -10.340 -4.895 -4.784 1.00 97.25 178 GLU A N 1
ATOM 1252 C CA . GLU A 1 178 ? -9.683 -4.749 -3.479 1.00 97.25 178 GLU A CA 1
ATOM 1253 C C . GLU A 1 178 ? -8.199 -4.362 -3.583 1.00 97.25 178 GLU A C 1
ATOM 1255 O O . GLU A 1 178 ? -7.605 -3.918 -2.600 1.00 97.25 178 GLU A O 1
ATOM 1260 N N . ASP A 1 179 ? -7.595 -4.518 -4.764 1.00 98.19 179 ASP A N 1
ATOM 1261 C CA . ASP A 1 179 ? -6.203 -4.147 -4.998 1.00 98.19 179 ASP A CA 1
ATOM 1262 C C . ASP A 1 179 ? -5.994 -2.638 -5.056 1.00 98.19 179 ASP A C 1
ATOM 1264 O O . ASP A 1 179 ? -4.872 -2.185 -4.872 1.00 98.19 179 ASP A O 1
ATOM 1268 N N . VAL A 1 180 ? -7.033 -1.853 -5.350 1.00 96.81 180 VAL A N 1
ATOM 1269 C CA . VAL A 1 180 ? -6.895 -0.412 -5.566 1.00 96.81 180 VAL A CA 1
ATOM 1270 C C . VAL A 1 180 ? -7.267 0.327 -4.280 1.00 96.81 180 VAL A C 1
ATOM 1272 O O . VAL A 1 180 ? -8.446 0.376 -3.919 1.00 96.81 180 VAL A O 1
ATOM 1275 N N . PRO A 1 181 ? -6.306 0.950 -3.574 1.00 95.25 181 PRO A N 1
ATOM 1276 C CA . PRO A 1 181 ? -6.627 1.710 -2.379 1.00 95.25 181 PRO A CA 1
ATOM 1277 C C . PRO A 1 181 ? -7.378 2.979 -2.779 1.00 95.25 181 PRO A C 1
ATOM 1279 O O . PRO A 1 181 ? -6.889 3.777 -3.581 1.00 95.25 181 PRO A O 1
ATOM 1282 N N . ALA A 1 182 ? -8.544 3.209 -2.172 1.00 93.44 182 ALA A N 1
ATOM 1283 C CA . ALA A 1 182 ? -9.364 4.388 -2.456 1.00 93.44 182 ALA A CA 1
ATOM 1284 C C . ALA A 1 182 ? -8.604 5.711 -2.240 1.00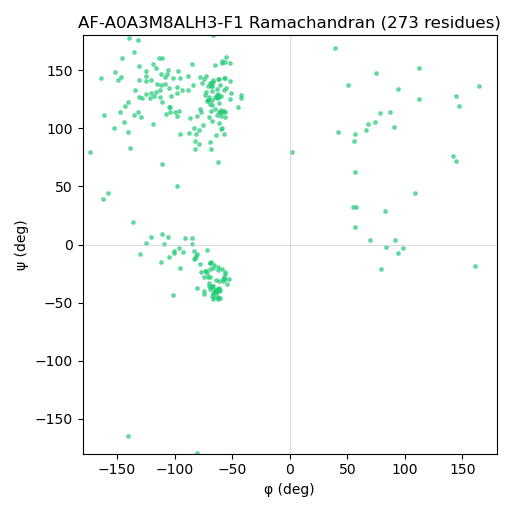 93.44 182 ALA A C 1
ATOM 1286 O O . ALA A 1 182 ? -8.865 6.691 -2.932 1.00 93.44 182 ALA A O 1
ATOM 1287 N N . SER A 1 183 ? -7.639 5.732 -1.314 1.00 90.50 183 SER A N 1
ATOM 1288 C CA . SER A 1 183 ? -6.836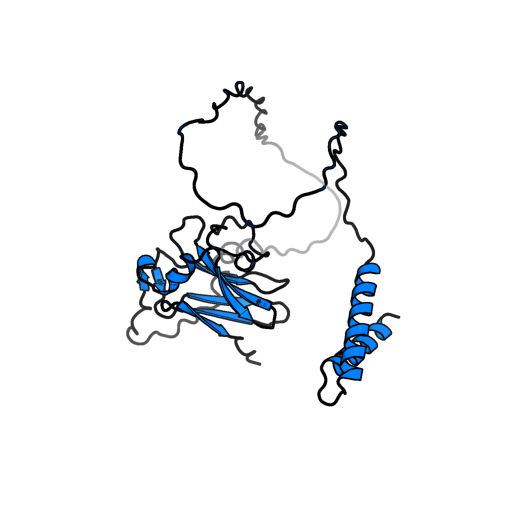 6.912 -0.975 1.00 90.50 183 SER A CA 1
ATOM 1289 C C . SER A 1 183 ? -5.852 7.350 -2.062 1.00 90.50 183 SER A C 1
ATOM 1291 O O . SER A 1 183 ? -5.428 8.502 -2.050 1.00 90.50 183 SER A O 1
ATOM 1293 N N . VAL A 1 184 ? -5.484 6.459 -2.987 1.00 91.69 184 VAL A N 1
ATOM 1294 C CA . VAL A 1 184 ? -4.552 6.749 -4.096 1.00 91.69 184 VAL A CA 1
ATOM 1295 C C . VAL A 1 184 ? -5.186 6.520 -5.465 1.00 91.69 184 VAL A C 1
ATOM 1297 O O . VAL A 1 184 ? -4.513 6.610 -6.492 1.00 91.69 184 VAL A O 1
ATOM 1300 N N . ALA A 1 185 ? -6.489 6.236 -5.502 1.00 90.50 185 ALA A N 1
ATOM 1301 C CA . ALA A 1 185 ? -7.231 6.114 -6.743 1.00 90.50 185 ALA A CA 1
ATOM 1302 C C . ALA A 1 185 ? -7.170 7.446 -7.514 1.00 90.50 185 ALA A C 1
ATOM 1304 O O . ALA A 1 185 ? -7.701 8.463 -7.070 1.00 90.50 185 ALA A O 1
ATOM 1305 N N . GLY A 1 186 ? -6.512 7.433 -8.675 1.00 91.62 186 GLY A N 1
ATOM 1306 C CA . GLY A 1 186 ? -6.336 8.616 -9.525 1.00 91.62 186 GLY A CA 1
ATOM 1307 C C . GLY A 1 186 ? -5.060 9.424 -9.273 1.00 91.62 186 GLY A C 1
ATOM 1308 O O . GLY A 1 186 ? -4.878 10.451 -9.924 1.00 91.62 186 GLY A O 1
ATOM 1309 N N . ASP A 1 187 ? -4.169 8.978 -8.383 1.00 94.69 187 ASP A N 1
ATOM 1310 C CA . ASP A 1 187 ? -2.838 9.576 -8.247 1.00 94.69 187 ASP A CA 1
ATOM 1311 C C . ASP A 1 187 ? -1.998 9.281 -9.512 1.00 94.69 187 ASP A C 1
ATOM 1313 O O . ASP A 1 187 ? -1.771 8.110 -9.830 1.00 94.69 187 ASP A O 1
ATOM 1317 N N . PRO A 1 188 ? -1.522 10.307 -10.248 1.00 96.62 188 PRO A N 1
ATOM 1318 C CA . PRO A 1 188 ? -0.772 10.122 -11.492 1.00 96.62 188 PRO A CA 1
ATOM 1319 C C . PRO A 1 188 ? 0.648 9.578 -11.279 1.00 96.62 188 PRO A C 1
ATOM 1321 O O . PRO A 1 188 ? 1.354 9.330 -12.254 1.00 96.62 188 PRO A O 1
ATOM 1324 N N . THR A 1 189 ? 1.094 9.422 -10.031 1.00 96.38 189 THR A N 1
ATOM 1325 C CA . THR A 1 189 ? 2.408 8.859 -9.692 1.00 96.38 189 THR A CA 1
ATOM 1326 C C . THR A 1 189 ? 2.481 7.363 -10.004 1.00 96.38 189 THR A C 1
ATOM 1328 O O . THR A 1 189 ? 3.560 6.846 -10.304 1.00 96.38 189 THR A O 1
ATOM 1331 N N . TYR A 1 190 ? 1.343 6.667 -9.970 1.00 97.44 190 TYR A N 1
ATOM 1332 C CA . TYR A 1 190 ? 1.259 5.216 -10.123 1.00 97.44 190 TYR A CA 1
ATOM 1333 C C . TYR A 1 190 ? 0.471 4.838 -11.375 1.00 97.44 190 TYR A C 1
ATOM 1335 O O . TYR A 1 190 ? -0.444 5.548 -11.787 1.00 97.44 190 TYR A O 1
ATOM 1343 N N . ASP A 1 191 ? 0.784 3.682 -11.957 1.00 97.12 191 ASP A N 1
ATOM 1344 C CA . ASP A 1 191 ? -0.083 3.085 -12.970 1.00 97.12 191 ASP A CA 1
ATOM 1345 C C . ASP A 1 191 ? -1.295 2.431 -12.274 1.00 97.12 191 ASP A C 1
ATOM 1347 O O . ASP A 1 191 ? -1.123 1.425 -11.567 1.00 97.12 191 ASP A O 1
ATOM 1351 N N . PRO A 1 192 ? -2.527 2.942 -12.480 1.00 96.31 192 PRO A N 1
ATOM 1352 C CA . PRO A 1 192 ? -3.717 2.458 -11.781 1.00 96.31 192 PRO A CA 1
ATOM 1353 C C . PRO A 1 192 ? -4.041 0.986 -12.075 1.00 96.31 192 PRO A C 1
ATOM 1355 O O . PRO A 1 192 ? -4.697 0.332 -11.266 1.00 96.31 192 PRO A O 1
ATOM 1358 N N . THR A 1 193 ? -3.558 0.428 -13.187 1.00 97.06 193 THR A N 1
ATOM 1359 C CA . THR A 1 193 ? -3.820 -0.967 -13.588 1.00 97.06 193 THR A CA 1
ATOM 1360 C C . THR A 1 193 ? -2.892 -1.979 -12.904 1.00 97.06 193 THR A C 1
ATOM 1362 O O . THR A 1 193 ? -3.109 -3.198 -12.941 1.00 97.06 193 THR A O 1
ATOM 1365 N N . THR A 1 194 ? -1.846 -1.481 -12.243 1.00 97.94 194 THR A N 1
ATOM 1366 C CA . THR A 1 194 ? -0.774 -2.311 -11.682 1.00 97.94 194 THR A CA 1
ATOM 1367 C C . THR A 1 194 ? -0.902 -2.545 -10.188 1.00 97.94 194 THR A C 1
ATOM 1369 O O . THR A 1 194 ? -0.148 -3.344 -9.650 1.00 97.94 194 THR A O 1
ATOM 1372 N N . PHE A 1 195 ? -1.858 -1.911 -9.509 1.00 98.25 195 PHE A N 1
ATOM 1373 C CA . PHE A 1 195 ? -2.033 -2.112 -8.075 1.00 98.25 195 PHE A CA 1
ATOM 1374 C C . PHE A 1 195 ? -2.339 -3.569 -7.731 1.00 98.25 195 PHE A C 1
ATOM 1376 O O . PHE A 1 195 ? -3.145 -4.207 -8.414 1.00 98.25 195 PHE A O 1
ATOM 1383 N N . ARG A 1 196 ? -1.708 -4.078 -6.673 1.00 98.56 196 ARG A N 1
ATOM 1384 C CA . ARG A 1 196 ? -1.910 -5.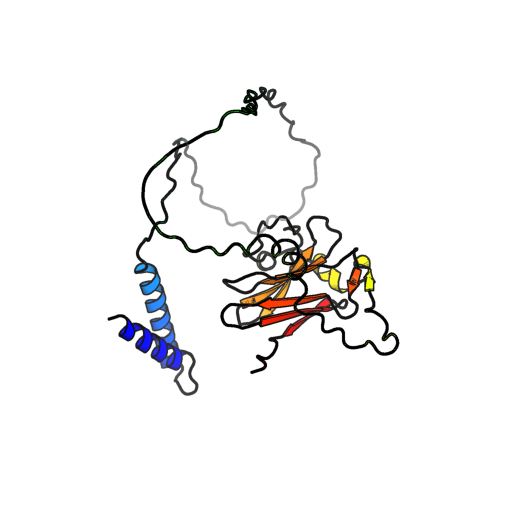415 -6.113 1.00 98.56 196 ARG A CA 1
ATOM 1385 C C . ARG A 1 196 ? -1.869 -5.344 -4.591 1.00 98.56 196 ARG A C 1
ATOM 1387 O O . ARG A 1 196 ? -0.848 -4.958 -4.024 1.00 98.56 196 ARG A O 1
ATOM 1394 N N . LEU A 1 197 ? -2.931 -5.789 -3.928 1.00 98.38 197 LEU A N 1
ATOM 1395 C CA . LEU A 1 197 ? -2.936 -6.004 -2.487 1.00 98.38 197 LEU A CA 1
ATOM 1396 C C . LEU A 1 197 ? -1.916 -7.095 -2.122 1.00 98.38 197 LEU A C 1
ATOM 1398 O O . LEU A 1 197 ? -1.940 -8.196 -2.683 1.00 98.38 197 LEU A O 1
ATOM 1402 N N . LEU A 1 198 ? -1.018 -6.780 -1.190 1.00 98.38 198 LEU A N 1
ATOM 1403 C CA . LEU A 1 198 ? -0.011 -7.701 -0.658 1.00 98.38 198 LEU A CA 1
ATOM 1404 C C . LEU A 1 198 ? -0.418 -8.258 0.705 1.00 98.38 198 LEU A C 1
ATOM 1406 O O . LEU A 1 198 ? -0.245 -9.443 0.972 1.00 98.38 198 LEU A O 1
ATOM 1410 N N . ALA A 1 199 ? -0.937 -7.392 1.576 1.00 98.12 199 ALA A N 1
ATOM 1411 C CA . ALA A 1 199 ? -1.333 -7.753 2.929 1.00 98.12 199 ALA A CA 1
ATOM 1412 C C . ALA A 1 199 ? -2.461 -6.852 3.437 1.00 98.12 199 ALA A C 1
ATOM 1414 O O . ALA A 1 199 ? -2.526 -5.664 3.120 1.00 98.12 199 ALA A O 1
ATOM 1415 N N . SER A 1 200 ? -3.314 -7.413 4.289 1.00 97.62 200 SER A N 1
ATOM 1416 C CA . SER A 1 200 ? -4.374 -6.698 4.999 1.00 97.62 200 SER A CA 1
ATOM 1417 C C . SER A 1 200 ? -4.329 -7.037 6.481 1.00 97.62 200 SER A C 1
ATOM 1419 O O . SER A 1 200 ? -4.111 -8.193 6.850 1.00 97.62 200 SER A O 1
ATOM 1421 N N . ARG A 1 201 ? -4.587 -6.052 7.335 1.00 95.94 201 ARG A N 1
ATOM 1422 C CA . ARG A 1 201 ? -4.689 -6.230 8.784 1.00 95.94 201 ARG A CA 1
ATOM 1423 C C . ARG A 1 201 ? -6.119 -6.033 9.274 1.00 95.94 201 ARG A C 1
ATOM 1425 O O . ARG A 1 201 ? -6.944 -5.399 8.623 1.00 95.94 201 ARG A O 1
ATOM 1432 N N . VAL A 1 202 ? -6.389 -6.551 10.471 1.00 95.44 202 VAL A N 1
ATOM 1433 C CA . VAL A 1 202 ? -7.701 -6.456 11.138 1.00 95.44 202 VAL A CA 1
ATOM 1434 C C . VAL A 1 202 ? -8.083 -5.029 11.545 1.00 95.44 202 VAL A C 1
ATOM 1436 O O . VAL A 1 202 ? -9.258 -4.747 11.739 1.00 95.44 202 VAL A O 1
ATOM 1439 N N . ASP A 1 203 ? -7.105 -4.130 11.661 1.00 91.38 203 ASP A N 1
ATOM 1440 C CA . ASP A 1 203 ? -7.299 -2.698 11.917 1.00 91.38 203 ASP A CA 1
ATOM 1441 C C . ASP A 1 203 ? -7.569 -1.892 10.630 1.00 91.38 203 ASP A C 1
ATOM 1443 O O . ASP A 1 203 ? -7.659 -0.668 10.675 1.00 91.38 203 ASP A O 1
ATOM 1447 N N . GLY A 1 204 ? -7.711 -2.568 9.484 1.00 94.44 204 GLY A N 1
ATOM 1448 C CA . GLY A 1 204 ? -8.008 -1.956 8.189 1.00 94.44 204 GLY A CA 1
ATOM 1449 C C . GLY A 1 204 ? -6.785 -1.415 7.449 1.00 94.44 204 GLY A C 1
ATOM 1450 O O . GLY A 1 204 ? -6.924 -0.949 6.320 1.00 94.44 204 GLY A O 1
ATOM 1451 N N . VAL A 1 205 ? -5.583 -1.494 8.032 1.00 95.81 205 VAL A N 1
ATOM 1452 C CA . VAL A 1 205 ? -4.353 -1.137 7.317 1.00 95.81 205 VAL A CA 1
ATOM 1453 C C . VAL A 1 205 ? -4.091 -2.145 6.208 1.00 95.81 205 VAL A C 1
ATOM 1455 O O . VAL A 1 205 ? -4.123 -3.360 6.424 1.00 95.81 205 VAL A O 1
ATOM 1458 N N . THR A 1 206 ? -3.801 -1.634 5.016 1.00 97.56 206 THR A N 1
ATOM 1459 C CA . THR A 1 206 ? -3.501 -2.449 3.838 1.00 97.56 206 THR A CA 1
ATOM 1460 C C . THR A 1 206 ? -2.158 -2.058 3.239 1.00 97.56 206 THR A C 1
ATOM 1462 O O . THR A 1 206 ? -1.753 -0.895 3.276 1.00 97.56 206 THR A O 1
ATOM 1465 N N . VAL A 1 207 ? -1.448 -3.053 2.712 1.00 98.25 207 VAL A N 1
ATOM 1466 C CA . VAL A 1 207 ? -0.167 -2.882 2.027 1.00 98.25 207 VAL A CA 1
ATOM 1467 C C . VAL A 1 207 ? -0.331 -3.336 0.592 1.00 98.25 207 VAL A C 1
ATOM 1469 O O . VAL A 1 207 ? -0.789 -4.450 0.342 1.00 98.25 207 VAL A O 1
ATOM 1472 N N . HIS A 1 208 ? 0.059 -2.476 -0.337 1.00 98.56 208 HIS A N 1
ATOM 1473 C CA . HIS A 1 208 ? -0.114 -2.667 -1.769 1.00 98.56 208 HIS A CA 1
ATOM 1474 C C . HIS A 1 208 ? 1.221 -2.544 -2.492 1.00 98.56 208 HIS A C 1
ATOM 1476 O O . HIS A 1 208 ? 2.095 -1.788 -2.068 1.00 98.56 208 HIS A O 1
ATOM 1482 N N . ALA A 1 209 ? 1.358 -3.262 -3.599 1.00 98.38 209 ALA A N 1
ATOM 1483 C CA . ALA A 1 209 ? 2.376 -3.025 -4.607 1.00 98.38 209 ALA A CA 1
ATOM 1484 C C . ALA A 1 209 ? 1.752 -2.283 -5.789 1.00 98.38 209 ALA A C 1
ATOM 1486 O O . ALA A 1 209 ? 0.624 -2.579 -6.175 1.00 98.38 209 ALA A O 1
ATOM 1487 N N . ALA A 1 210 ? 2.495 -1.369 -6.401 1.00 98.38 210 ALA A N 1
ATOM 1488 C CA . ALA A 1 210 ? 2.138 -0.757 -7.679 1.00 98.38 210 ALA A CA 1
ATOM 1489 C C . ALA A 1 210 ? 3.404 -0.469 -8.488 1.00 98.38 210 ALA A C 1
ATOM 1491 O O . ALA A 1 210 ? 4.498 -0.381 -7.928 1.00 98.38 210 ALA A O 1
ATOM 1492 N N . ARG A 1 211 ? 3.271 -0.293 -9.801 1.00 98.06 211 ARG A N 1
ATOM 1493 C CA . ARG A 1 211 ? 4.331 0.307 -10.617 1.00 98.06 211 ARG A CA 1
ATOM 1494 C C . ARG A 1 211 ? 4.162 1.820 -10.625 1.00 98.06 211 ARG A C 1
ATOM 1496 O O . ARG A 1 211 ? 3.039 2.329 -10.635 1.00 98.06 211 ARG A O 1
ATOM 1503 N N . ALA A 1 212 ? 5.279 2.537 -10.647 1.00 97.62 212 ALA A N 1
ATOM 1504 C CA . ALA A 1 212 ? 5.269 3.956 -10.973 1.00 97.62 212 ALA A CA 1
ATOM 1505 C C . ALA A 1 212 ? 4.673 4.158 -12.379 1.00 97.62 212 ALA A C 1
ATOM 1507 O O . ALA A 1 212 ? 4.734 3.254 -13.211 1.00 97.62 212 ALA A O 1
ATOM 1508 N N . ALA A 1 213 ? 4.139 5.341 -12.682 1.00 96.38 213 ALA A N 1
ATOM 1509 C CA . ALA A 1 213 ? 3.506 5.620 -13.977 1.00 96.38 213 ALA A CA 1
ATOM 1510 C C . ALA A 1 213 ? 4.443 5.433 -15.195 1.00 96.38 213 ALA A C 1
ATOM 1512 O O . ALA A 1 213 ? 3.974 5.219 -16.308 1.00 96.38 213 ALA A O 1
ATOM 1513 N N . GLY A 1 214 ? 5.768 5.472 -14.993 1.00 92.38 214 GLY A N 1
ATOM 1514 C CA . GLY A 1 214 ? 6.769 5.130 -16.014 1.00 92.38 214 GLY A CA 1
ATOM 1515 C C . GLY A 1 214 ? 7.023 3.625 -16.198 1.00 92.38 214 GLY A C 1
ATOM 1516 O O . GLY A 1 214 ? 7.744 3.238 -17.108 1.00 92.38 214 GLY A O 1
ATOM 1517 N N . GLY A 1 215 ? 6.460 2.769 -15.340 1.00 91.56 215 GLY A N 1
ATOM 1518 C CA . GLY A 1 215 ? 6.536 1.302 -15.398 1.00 91.56 215 GLY A CA 1
ATOM 1519 C C . GLY A 1 215 ? 7.834 0.673 -14.875 1.00 91.56 215 GLY A C 1
ATOM 1520 O O . GLY A 1 215 ? 7.833 -0.507 -14.505 1.00 91.56 215 GLY A O 1
ATOM 1521 N N . ASP A 1 216 ? 8.914 1.452 -14.824 1.00 93.44 216 ASP A N 1
ATOM 1522 C CA . ASP A 1 216 ? 10.262 0.998 -14.472 1.00 93.44 216 ASP A CA 1
ATOM 1523 C C . ASP A 1 216 ? 10.439 0.720 -12.973 1.00 93.44 216 ASP A C 1
ATOM 1525 O O . ASP A 1 216 ? 11.031 -0.294 -12.594 1.00 93.44 216 ASP A O 1
ATOM 1529 N N . ASP A 1 217 ? 9.906 1.596 -12.123 1.00 97.81 217 ASP A N 1
ATOM 1530 C CA . ASP A 1 217 ? 10.019 1.464 -10.674 1.00 97.81 217 ASP A CA 1
ATOM 1531 C C . ASP A 1 217 ? 8.792 0.806 -10.053 1.00 97.81 217 ASP A C 1
ATOM 1533 O O . ASP A 1 217 ? 7.658 0.920 -10.528 1.00 97.81 217 ASP A O 1
ATOM 1537 N N . VAL A 1 218 ? 9.047 0.106 -8.955 1.00 98.12 218 VAL A N 1
ATOM 1538 C CA . VAL A 1 218 ? 8.055 -0.633 -8.189 1.00 98.12 218 VAL A CA 1
ATOM 1539 C C . VAL A 1 218 ? 7.956 -0.007 -6.808 1.00 98.12 218 VAL A C 1
ATOM 1541 O O . VAL A 1 218 ? 8.964 0.237 -6.148 1.00 98.12 218 VAL A O 1
ATOM 1544 N N . CYS A 1 219 ? 6.731 0.260 -6.377 1.00 98.38 219 CYS A N 1
ATOM 1545 C CA . CYS A 1 219 ? 6.426 0.939 -5.133 1.00 98.38 219 CYS A CA 1
ATOM 1546 C C . CYS A 1 219 ? 5.680 0.008 -4.181 1.00 98.38 219 CYS A C 1
ATOM 1548 O O . CYS A 1 219 ? 4.767 -0.708 -4.591 1.00 98.38 219 CYS A O 1
ATOM 1550 N N . VAL A 1 220 ? 6.048 0.062 -2.902 1.00 98.38 220 VAL A N 1
ATOM 1551 C CA . VAL A 1 220 ? 5.239 -0.437 -1.791 1.00 98.38 220 VAL A CA 1
ATOM 1552 C C . VAL A 1 220 ? 4.485 0.736 -1.178 1.00 98.38 220 VAL A C 1
ATOM 1554 O O . VAL A 1 220 ? 5.034 1.825 -1.001 1.00 98.38 220 VAL A O 1
ATOM 1557 N N . ILE A 1 221 ? 3.207 0.527 -0.891 1.00 97.94 221 ILE A N 1
ATOM 1558 C CA . ILE A 1 221 ? 2.275 1.567 -0.471 1.00 97.94 221 ILE A CA 1
ATOM 1559 C C . ILE A 1 221 ? 1.549 1.065 0.771 1.00 97.94 221 ILE A C 1
ATOM 1561 O O . ILE A 1 221 ? 0.981 -0.024 0.758 1.00 97.94 221 ILE A O 1
ATOM 1565 N N . VAL A 1 222 ? 1.553 1.855 1.843 1.00 97.62 222 VAL A N 1
ATOM 1566 C CA . VAL A 1 222 ? 0.793 1.566 3.065 1.00 97.62 222 VAL A CA 1
ATOM 1567 C C . VAL A 1 222 ? -0.380 2.528 3.137 1.00 97.62 222 VAL A C 1
ATOM 1569 O O . VAL A 1 222 ? -0.193 3.732 3.330 1.00 97.62 222 VAL A O 1
ATOM 1572 N N . ALA A 1 223 ? -1.585 1.984 2.991 1.00 96.12 223 ALA A N 1
ATOM 1573 C CA . ALA A 1 223 ? -2.833 2.716 3.117 1.00 96.12 223 ALA A CA 1
ATOM 1574 C C . ALA A 1 223 ? -3.427 2.467 4.508 1.00 96.12 223 ALA A C 1
ATOM 1576 O O . ALA A 1 223 ? -3.808 1.346 4.859 1.00 96.12 223 ALA A O 1
ATOM 1577 N N . VAL A 1 224 ? -3.485 3.533 5.304 1.00 94.56 224 VAL A N 1
ATOM 1578 C CA . VAL A 1 224 ? -4.085 3.536 6.639 1.00 94.56 224 VAL A CA 1
ATOM 1579 C C . VAL A 1 224 ? -5.463 4.211 6.533 1.00 94.56 224 VAL A C 1
ATOM 1581 O O . VAL A 1 224 ? -5.537 5.320 5.994 1.00 94.56 224 VAL A O 1
ATOM 1584 N N . PRO A 1 225 ? -6.553 3.585 7.020 1.00 91.44 225 PRO A N 1
ATOM 1585 C CA . PRO A 1 225 ? -7.904 4.144 6.932 1.00 91.44 225 PRO A CA 1
ATOM 1586 C C . PRO A 1 225 ? -7.984 5.578 7.457 1.00 91.44 225 PRO A C 1
ATOM 1588 O O . PRO A 1 225 ? -7.329 5.900 8.446 1.00 91.44 225 PRO A O 1
ATOM 1591 N N . ASP A 1 226 ? -8.770 6.427 6.786 1.00 86.31 226 ASP A N 1
ATOM 1592 C CA . ASP A 1 226 ? -9.065 7.813 7.189 1.00 86.31 226 ASP A CA 1
ATOM 1593 C C . ASP A 1 226 ? -7.832 8.722 7.379 1.00 86.31 226 ASP A C 1
ATOM 1595 O O . ASP A 1 226 ? -7.919 9.794 7.982 1.00 86.31 226 ASP A O 1
ATOM 1599 N N . THR A 1 227 ? -6.664 8.309 6.878 1.00 85.50 227 THR A N 1
ATOM 1600 C CA . THR A 1 227 ? -5.397 9.011 7.107 1.00 85.50 227 THR A CA 1
ATOM 1601 C C . THR A 1 227 ? -4.509 9.029 5.860 1.00 85.50 227 THR A C 1
ATOM 1603 O O . THR A 1 227 ? -4.961 8.831 4.732 1.00 85.50 227 THR A O 1
ATOM 1606 N N . VAL A 1 228 ? -3.234 9.366 6.055 1.00 78.38 228 VAL A N 1
ATOM 1607 C CA . VAL A 1 228 ? -2.256 9.552 4.987 1.00 78.38 228 VAL A CA 1
ATOM 1608 C C . VAL A 1 228 ? -1.793 8.197 4.460 1.00 78.38 228 VAL A C 1
ATOM 1610 O O . VAL A 1 228 ? -1.528 7.269 5.221 1.00 78.38 228 VAL A O 1
ATOM 1613 N N . THR A 1 229 ? -1.654 8.108 3.139 1.00 88.44 229 THR A N 1
ATOM 1614 C CA . THR A 1 229 ? -0.956 6.998 2.490 1.00 88.44 229 THR A CA 1
ATOM 1615 C C . THR A 1 229 ? 0.526 7.336 2.398 1.00 88.44 229 THR A C 1
ATOM 1617 O O . THR A 1 229 ? 0.878 8.443 1.993 1.00 88.44 229 THR A O 1
ATOM 1620 N N . ALA A 1 230 ? 1.395 6.400 2.765 1.00 95.50 230 ALA A N 1
ATOM 1621 C CA . ALA A 1 230 ? 2.827 6.523 2.517 1.00 95.50 230 ALA A CA 1
ATOM 1622 C C . ALA A 1 230 ? 3.224 5.566 1.386 1.00 95.50 230 ALA A C 1
ATOM 1624 O O . ALA A 1 230 ? 2.669 4.468 1.288 1.00 95.50 230 ALA A O 1
ATOM 1625 N N . SER A 1 231 ? 4.205 5.948 0.565 1.00 97.06 231 SER A N 1
ATOM 1626 C CA . SER A 1 231 ? 4.847 5.046 -0.398 1.00 97.06 231 SER A CA 1
ATOM 1627 C C . SER A 1 231 ? 6.379 5.094 -0.335 1.00 97.06 231 SER A C 1
ATOM 1629 O O . SER A 1 231 ? 6.978 6.082 0.089 1.00 97.06 231 SER A O 1
ATOM 1631 N N . ALA A 1 232 ? 7.008 3.988 -0.729 1.00 97.75 232 ALA A N 1
ATOM 1632 C CA . ALA A 1 232 ? 8.438 3.878 -0.977 1.00 97.75 232 ALA A CA 1
ATOM 1633 C C . ALA A 1 232 ? 8.615 3.129 -2.293 1.00 97.75 232 ALA A C 1
ATOM 1635 O O . ALA A 1 232 ? 7.963 2.109 -2.508 1.00 97.75 232 ALA A O 1
ATOM 1636 N N . CYS A 1 233 ? 9.471 3.637 -3.173 1.00 98.12 233 CYS A N 1
ATOM 1637 C CA . CYS A 1 233 ? 9.699 3.067 -4.495 1.00 98.12 233 CYS A CA 1
ATOM 1638 C C . CYS A 1 233 ? 11.149 2.624 -4.644 1.00 98.12 233 CYS A C 1
ATOM 1640 O O . CYS A 1 233 ? 12.046 3.140 -3.971 1.00 98.12 233 CYS A O 1
ATOM 1642 N N . THR A 1 234 ? 11.379 1.666 -5.535 1.00 97.88 234 THR A N 1
ATOM 1643 C CA . THR A 1 234 ? 12.723 1.378 -6.030 1.00 97.88 234 THR A CA 1
ATOM 1644 C C . THR A 1 234 ? 13.334 2.613 -6.690 1.00 97.88 234 THR A C 1
ATOM 1646 O O . THR A 1 234 ? 12.619 3.519 -7.114 1.00 97.88 234 THR A O 1
ATOM 1649 N N . SER A 1 235 ? 14.664 2.637 -6.768 1.00 95.44 235 SER A N 1
ATOM 1650 C CA . SER A 1 235 ? 15.419 3.627 -7.542 1.00 95.44 235 SER A CA 1
ATOM 1651 C C . SER A 1 235 ? 16.243 2.899 -8.586 1.00 95.44 235 SER A C 1
ATOM 1653 O O . SER A 1 235 ? 16.790 1.828 -8.309 1.00 95.44 235 SER A O 1
ATOM 1655 N N . ASP A 1 236 ? 16.347 3.481 -9.777 1.00 95.38 236 ASP A N 1
ATOM 1656 C CA . ASP A 1 236 ? 17.158 2.960 -10.880 1.00 95.38 236 ASP A CA 1
ATOM 1657 C C . ASP A 1 236 ? 16.816 1.511 -11.254 1.00 95.38 236 ASP A C 1
ATOM 1659 O O . ASP A 1 236 ? 17.694 0.747 -11.669 1.00 95.38 236 ASP A O 1
ATOM 1663 N N . ARG A 1 237 ? 15.541 1.112 -11.097 1.00 96.94 237 ARG A N 1
ATOM 1664 C CA . ARG A 1 237 ? 15.084 -0.272 -11.316 1.00 96.94 237 ARG A CA 1
ATOM 1665 C C . ARG A 1 237 ? 15.835 -1.282 -10.449 1.00 96.94 237 ARG A C 1
ATOM 1667 O O . ARG A 1 237 ? 16.077 -2.418 -10.867 1.00 96.94 237 ARG A O 1
ATOM 1674 N N . ARG A 1 238 ? 16.237 -0.874 -9.243 1.00 97.50 238 ARG A N 1
ATOM 1675 C CA . ARG A 1 238 ? 16.921 -1.734 -8.278 1.00 97.50 238 ARG A CA 1
ATOM 1676 C C . ARG A 1 238 ? 16.149 -1.851 -6.975 1.00 97.50 238 ARG A C 1
ATOM 1678 O O . ARG A 1 238 ? 15.764 -0.861 -6.356 1.00 97.50 238 ARG A O 1
ATOM 1685 N N . PHE A 1 239 ? 15.980 -3.093 -6.553 1.00 97.44 239 PHE A N 1
ATOM 1686 C CA . PHE A 1 239 ? 15.302 -3.484 -5.334 1.00 97.44 239 PHE A CA 1
ATOM 1687 C C . PHE A 1 239 ? 16.335 -3.750 -4.226 1.00 97.44 239 PHE A C 1
ATOM 1689 O O . PHE A 1 239 ? 17.303 -4.480 -4.471 1.00 97.44 239 PHE A O 1
ATOM 1696 N N . PRO A 1 240 ? 16.174 -3.183 -3.018 1.00 96.94 240 PRO A N 1
ATOM 1697 C CA . PRO A 1 240 ? 17.080 -3.457 -1.907 1.00 96.94 240 PRO A CA 1
ATOM 1698 C C . PRO A 1 240 ? 17.024 -4.931 -1.492 1.00 96.94 240 PRO A C 1
ATOM 1700 O O . PRO A 1 240 ? 15.944 -5.487 -1.304 1.00 96.94 240 PRO A O 1
ATOM 1703 N N . GLY A 1 241 ? 18.178 -5.563 -1.304 1.00 96.00 241 GLY A N 1
ATOM 1704 C CA . GLY A 1 241 ? 18.300 -6.978 -0.947 1.00 96.00 241 GLY A CA 1
ATOM 1705 C C . GLY A 1 241 ? 17.650 -7.317 0.394 1.00 96.00 241 GLY A C 1
ATOM 1706 O O . GLY A 1 241 ? 17.082 -8.396 0.539 1.00 96.00 241 GLY A O 1
ATOM 1707 N N . ASP A 1 242 ? 17.644 -6.362 1.325 1.00 96.00 242 ASP A N 1
ATOM 1708 C CA . ASP A 1 242 ? 16.985 -6.500 2.629 1.00 96.00 242 ASP A CA 1
ATOM 1709 C C . ASP A 1 242 ? 15.469 -6.220 2.571 1.00 96.00 242 ASP A C 1
ATOM 1711 O O . ASP A 1 242 ? 14.747 -6.507 3.523 1.00 96.00 242 ASP A O 1
ATOM 1715 N N . GLY A 1 243 ? 14.963 -5.707 1.444 1.00 97.50 243 GLY A N 1
ATOM 1716 C CA . GLY A 1 243 ? 13.556 -5.378 1.230 1.00 97.50 243 GLY A CA 1
ATOM 1717 C C . GLY A 1 243 ? 13.269 -3.883 1.087 1.00 97.50 243 GLY A C 1
ATOM 1718 O O . GLY A 1 243 ? 13.959 -3.022 1.637 1.00 97.50 243 GLY A O 1
ATOM 1719 N N . LEU A 1 244 ? 12.206 -3.566 0.350 1.00 97.69 244 LEU A N 1
ATOM 1720 C CA . LEU A 1 244 ? 11.685 -2.213 0.204 1.00 97.69 244 LEU A CA 1
ATOM 1721 C C . LEU A 1 244 ? 10.828 -1.880 1.428 1.00 97.69 244 LEU A C 1
ATOM 1723 O O . LEU A 1 244 ? 9.773 -2.481 1.636 1.00 97.69 244 LEU A O 1
ATOM 1727 N N . SER A 1 245 ? 11.314 -0.961 2.262 1.00 97.00 245 SER A N 1
ATOM 1728 C CA . SER A 1 245 ? 10.718 -0.649 3.564 1.00 97.00 245 SER A CA 1
ATOM 1729 C C . SER A 1 245 ? 10.093 0.737 3.596 1.00 97.00 245 SER A C 1
ATOM 1731 O O . SER A 1 245 ? 10.606 1.677 2.989 1.00 97.00 245 SER A O 1
ATOM 1733 N N . ILE A 1 246 ? 9.013 0.869 4.356 1.00 96.88 246 ILE A N 1
ATOM 1734 C CA . ILE A 1 246 ? 8.289 2.120 4.529 1.00 96.88 246 ILE A CA 1
ATOM 1735 C C . ILE A 1 246 ? 7.701 2.247 5.932 1.00 96.88 246 ILE A C 1
ATOM 1737 O O . ILE A 1 246 ? 7.216 1.270 6.493 1.00 96.88 246 ILE A O 1
ATOM 1741 N N . GLU A 1 247 ? 7.696 3.469 6.468 1.00 94.75 247 GLU A N 1
ATOM 1742 C CA . GLU A 1 247 ? 6.954 3.839 7.673 1.00 94.75 247 GLU A CA 1
ATOM 1743 C C . GLU A 1 247 ? 5.819 4.815 7.318 1.00 94.75 247 GLU A C 1
ATOM 1745 O O . GLU A 1 247 ? 6.045 5.856 6.702 1.00 94.75 247 GLU A O 1
ATOM 1750 N N . ALA A 1 248 ? 4.597 4.495 7.735 1.00 92.81 248 ALA A N 1
ATOM 1751 C CA . ALA A 1 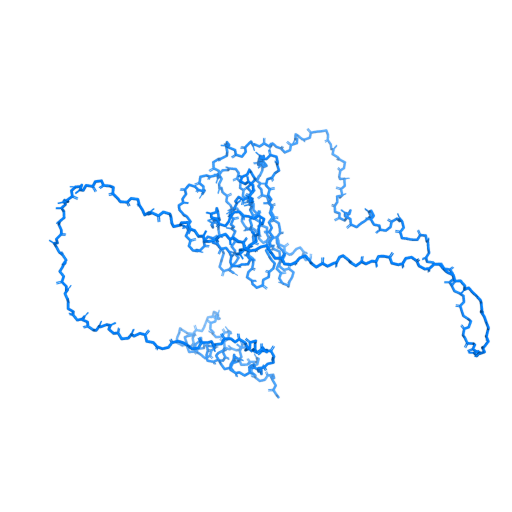248 ? 3.428 5.362 7.669 1.00 92.81 248 ALA A CA 1
ATOM 1752 C C . ALA A 1 248 ? 3.007 5.762 9.086 1.00 92.81 248 ALA A C 1
ATOM 1754 O O . ALA A 1 248 ? 2.947 4.926 9.988 1.00 92.81 248 ALA A O 1
ATOM 1755 N N . ARG A 1 249 ? 2.669 7.035 9.297 1.00 89.00 249 ARG A N 1
ATOM 1756 C CA . ARG A 1 249 ? 2.147 7.515 10.584 1.00 89.00 249 ARG A CA 1
ATOM 1757 C C . ARG A 1 249 ? 0.647 7.733 10.482 1.00 89.00 249 ARG A C 1
ATOM 1759 O O . ARG A 1 249 ? 0.197 8.564 9.699 1.00 89.00 249 ARG A O 1
ATOM 1766 N N . GLY A 1 250 ? -0.104 6.995 11.291 1.00 84.44 250 GLY A N 1
ATOM 1767 C CA . GLY A 1 250 ? -1.534 7.199 11.471 1.00 84.44 250 GLY A CA 1
ATOM 1768 C C . GLY A 1 250 ? -1.836 8.342 12.443 1.00 84.44 250 GLY A C 1
ATOM 1769 O O . GLY A 1 250 ? -0.952 8.983 13.020 1.00 84.44 250 GLY A O 1
ATOM 1770 N N . THR A 1 251 ? -3.124 8.581 12.669 1.00 82.00 251 THR A N 1
ATOM 1771 C CA . THR A 1 251 ? -3.599 9.488 13.719 1.00 82.00 251 THR A CA 1
ATOM 1772 C C . THR A 1 251 ? -3.279 8.927 15.104 1.00 82.00 251 THR A C 1
ATOM 1774 O O . THR A 1 251 ? -3.407 7.730 15.340 1.00 82.00 251 THR A O 1
ATOM 1777 N N . GLY A 1 252 ? -2.898 9.788 16.052 1.00 79.31 252 GLY A N 1
ATOM 1778 C CA . GLY A 1 252 ? -2.749 9.376 17.455 1.00 79.31 252 GLY A CA 1
ATOM 1779 C C . GLY A 1 252 ? -1.422 8.698 17.813 1.00 79.31 252 GLY A C 1
ATOM 1780 O O . GLY A 1 252 ? -1.381 7.922 18.758 1.00 79.31 252 GLY A O 1
ATOM 1781 N N . ARG A 1 253 ? -0.328 9.032 17.109 1.00 79.12 253 ARG A N 1
ATOM 1782 C CA . ARG A 1 253 ? 1.043 8.506 17.318 1.00 79.12 253 ARG A CA 1
ATOM 1783 C C . ARG A 1 253 ? 1.255 7.037 16.937 1.00 79.12 253 ARG A C 1
ATOM 1785 O O . ARG A 1 253 ? 2.366 6.545 17.111 1.00 79.12 253 ARG A O 1
ATOM 1792 N N . THR A 1 254 ? 0.256 6.350 16.389 1.00 87.12 254 THR A N 1
ATOM 1793 C CA . THR A 1 254 ? 0.459 5.002 15.850 1.00 87.12 254 THR A CA 1
ATOM 1794 C C . THR A 1 254 ? 1.282 5.087 14.567 1.00 87.12 254 THR A C 1
ATOM 1796 O O . THR A 1 254 ? 0.909 5.796 13.633 1.00 87.12 254 THR A O 1
ATOM 1799 N N . ALA A 1 255 ? 2.401 4.372 14.523 1.00 91.50 255 ALA A N 1
ATOM 1800 C CA . ALA A 1 255 ? 3.186 4.173 13.315 1.00 91.50 255 ALA A CA 1
ATOM 1801 C C . ALA A 1 255 ? 2.969 2.748 12.794 1.00 91.50 255 ALA A C 1
ATOM 1803 O O . ALA A 1 255 ? 2.721 1.819 13.564 1.00 91.50 255 ALA A O 1
ATOM 1804 N N . TYR A 1 256 ? 3.078 2.587 11.486 1.00 94.25 256 TYR A N 1
ATOM 1805 C CA . TYR A 1 256 ? 3.050 1.311 10.792 1.00 94.25 256 TYR A CA 1
ATOM 1806 C C . TYR A 1 256 ? 4.317 1.227 9.962 1.00 94.25 256 TYR A C 1
ATOM 1808 O O . TYR A 1 256 ? 4.617 2.155 9.220 1.00 94.25 256 TYR A O 1
ATOM 1816 N N . ALA A 1 257 ? 5.050 0.130 10.078 1.00 95.94 257 ALA A N 1
ATOM 1817 C CA . ALA A 1 257 ? 6.172 -0.166 9.207 1.00 95.94 257 ALA A CA 1
ATOM 1818 C C . ALA A 1 257 ? 5.817 -1.377 8.348 1.00 95.94 257 ALA A C 1
ATOM 1820 O O . ALA A 1 257 ? 5.320 -2.373 8.871 1.00 95.94 257 ALA A O 1
ATOM 1821 N N . ALA A 1 258 ? 6.066 -1.301 7.048 1.00 97.44 258 ALA A N 1
ATOM 1822 C CA . ALA A 1 258 ? 5.941 -2.437 6.150 1.00 97.44 258 ALA A CA 1
ATOM 1823 C C . ALA A 1 258 ? 7.254 -2.647 5.401 1.00 97.44 258 ALA A C 1
ATOM 1825 O O . ALA A 1 258 ? 7.882 -1.679 4.975 1.00 97.44 258 ALA A O 1
ATOM 1826 N N . THR A 1 259 ? 7.638 -3.906 5.220 1.00 98.25 259 THR A N 1
ATOM 1827 C CA . THR A 1 259 ? 8.784 -4.291 4.397 1.00 98.25 259 THR A CA 1
ATOM 1828 C C . THR A 1 259 ? 8.343 -5.346 3.399 1.00 98.25 259 THR A C 1
ATOM 1830 O O . THR A 1 259 ? 7.787 -6.376 3.780 1.00 98.25 259 THR A O 1
ATOM 1833 N N . TRP A 1 260 ? 8.596 -5.085 2.119 1.00 98.50 260 TRP A N 1
ATOM 1834 C CA . TRP A 1 260 ? 8.394 -6.041 1.039 1.00 98.50 260 TRP A CA 1
ATOM 1835 C C . TRP A 1 260 ? 9.741 -6.606 0.600 1.00 98.50 260 TRP A C 1
ATOM 1837 O O . TRP A 1 260 ? 10.601 -5.875 0.111 1.00 98.50 260 TRP A O 1
ATOM 1847 N N . HIS A 1 261 ? 9.951 -7.900 0.812 1.00 98.38 261 HIS A N 1
ATOM 1848 C CA . HIS A 1 261 ? 11.218 -8.566 0.529 1.00 98.38 261 HIS A CA 1
ATOM 1849 C C . HIS A 1 261 ? 11.318 -9.010 -0.939 1.00 98.38 261 HIS A C 1
ATOM 1851 O O . HIS A 1 261 ? 10.292 -9.301 -1.559 1.00 98.38 261 HIS A O 1
ATOM 1857 N N . PRO A 1 262 ? 12.539 -9.164 -1.495 1.00 98.06 262 PRO A N 1
ATOM 1858 C CA . PRO A 1 262 ? 12.733 -9.669 -2.860 1.00 98.06 262 PRO A CA 1
ATOM 1859 C C . PRO A 1 262 ? 12.099 -11.046 -3.113 1.00 98.06 262 PRO A C 1
ATOM 1861 O O . PRO A 1 262 ? 11.756 -11.367 -4.249 1.00 98.06 262 PRO A O 1
ATOM 1864 N N . SER A 1 263 ? 11.920 -11.854 -2.063 1.00 97.94 263 SER A N 1
ATOM 1865 C CA . SER A 1 263 ? 11.241 -13.156 -2.108 1.00 97.94 263 SER A CA 1
ATOM 1866 C C . SER A 1 263 ? 9.734 -13.063 -2.373 1.00 97.94 263 SER A C 1
ATOM 1868 O O . SER A 1 263 ? 9.118 -14.075 -2.694 1.00 97.94 263 SER A O 1
ATOM 1870 N N . GLY A 1 264 ? 9.137 -11.877 -2.229 1.00 98.00 264 GLY A N 1
ATOM 1871 C CA . GLY A 1 264 ? 7.691 -11.658 -2.267 1.00 98.00 264 GLY A CA 1
ATOM 1872 C C . GLY A 1 264 ? 7.023 -11.663 -0.892 1.00 98.00 264 GLY A C 1
ATOM 1873 O O . GLY A 1 264 ? 5.849 -11.316 -0.796 1.00 98.00 264 GLY A O 1
ATOM 1874 N N . GLU A 1 265 ? 7.752 -12.001 0.174 1.00 98.25 265 GLU A N 1
ATOM 1875 C CA . GLU A 1 265 ? 7.245 -11.914 1.544 1.00 98.25 265 GLU A CA 1
ATOM 1876 C C . GLU A 1 265 ? 7.005 -10.454 1.953 1.00 98.25 265 GLU A C 1
ATOM 1878 O O . GLU A 1 265 ? 7.814 -9.571 1.654 1.00 98.25 265 GLU A O 1
ATOM 1883 N N . VAL A 1 266 ? 5.905 -10.204 2.667 1.00 98.25 266 VAL A N 1
ATOM 1884 C CA . VAL A 1 266 ? 5.592 -8.893 3.243 1.00 98.25 266 VAL A CA 1
ATOM 1885 C C . VAL A 1 266 ? 5.453 -9.011 4.747 1.00 98.25 266 VAL A C 1
ATOM 1887 O O . VAL A 1 266 ? 4.640 -9.785 5.249 1.00 98.25 266 VAL A O 1
ATOM 1890 N N . THR A 1 267 ? 6.213 -8.191 5.464 1.00 97.81 267 THR A N 1
ATOM 1891 C CA . THR A 1 267 ? 6.100 -8.046 6.914 1.00 97.81 267 THR A CA 1
ATOM 1892 C C . THR A 1 267 ? 5.477 -6.695 7.243 1.00 97.81 267 THR A C 1
ATOM 1894 O O . THR A 1 267 ? 5.793 -5.682 6.619 1.00 97.81 267 THR A O 1
ATOM 1897 N N . VAL A 1 268 ? 4.555 -6.671 8.210 1.00 96.31 268 VAL A N 1
ATOM 1898 C CA . VAL A 1 268 ? 3.893 -5.441 8.667 1.00 96.31 268 VAL A CA 1
ATOM 1899 C C . VAL A 1 268 ? 3.994 -5.357 10.181 1.00 96.31 268 VAL A C 1
ATOM 1901 O O . VAL A 1 268 ? 3.336 -6.103 10.904 1.00 96.31 268 VAL A O 1
ATOM 1904 N N . ASN A 1 269 ? 4.799 -4.420 10.663 1.00 94.06 269 ASN A N 1
ATOM 1905 C CA . ASN A 1 269 ? 5.092 -4.225 12.073 1.00 94.06 269 ASN A CA 1
ATOM 1906 C C . ASN A 1 269 ? 4.420 -2.952 12.594 1.00 94.06 269 ASN A C 1
ATOM 1908 O O . ASN A 1 269 ? 4.339 -1.937 11.906 1.00 94.06 269 ASN A O 1
ATOM 1912 N N . LEU A 1 270 ? 3.959 -2.997 13.842 1.00 89.31 270 LEU A N 1
ATOM 1913 C CA . LEU A 1 270 ? 3.738 -1.788 14.632 1.00 89.31 270 LEU A CA 1
ATOM 1914 C C . LEU A 1 270 ? 5.083 -1.497 15.294 1.00 89.31 270 LEU A C 1
ATOM 1916 O O . LEU A 1 270 ? 5.463 -2.279 16.171 1.00 89.31 270 LEU A O 1
ATOM 1920 N N . PRO A 1 271 ? 5.835 -0.456 14.896 1.00 81.94 271 PRO A N 1
ATOM 1921 C CA . PRO A 1 271 ? 6.999 -0.054 15.662 1.00 81.94 271 PRO A CA 1
ATOM 1922 C C . PRO A 1 271 ? 6.482 0.208 17.072 1.00 81.94 271 PRO A C 1
ATOM 1924 O O . PRO A 1 271 ? 5.605 1.056 17.261 1.00 81.94 271 PRO A O 1
ATOM 1927 N N . GLY A 1 272 ? 6.918 -0.614 18.031 1.00 67.69 272 GLY A N 1
ATOM 1928 C CA . GLY A 1 272 ? 6.454 -0.504 19.404 1.00 67.69 272 GLY A CA 1
ATOM 1929 C C . GLY A 1 272 ? 6.616 0.945 19.832 1.00 67.69 272 GLY A C 1
ATOM 1930 O O . GLY A 1 272 ? 7.669 1.532 19.583 1.00 67.69 272 GLY A O 1
ATOM 1931 N N . ALA A 1 273 ? 5.566 1.532 20.408 1.00 56.38 273 ALA A N 1
ATOM 1932 C CA . ALA A 1 273 ? 5.658 2.842 21.023 1.00 56.38 273 ALA A CA 1
ATOM 1933 C C . ALA A 1 273 ? 6.750 2.746 22.091 1.00 56.38 273 ALA A C 1
ATOM 1935 O O . ALA A 1 273 ? 6.504 2.247 23.187 1.00 56.38 273 ALA A O 1
ATOM 1936 N N . 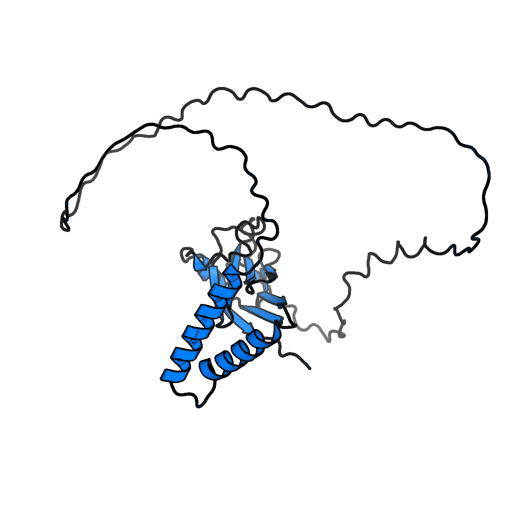THR A 1 274 ? 7.981 3.121 21.748 1.00 52.78 274 THR A N 1
ATOM 1937 C CA . THR A 1 274 ? 9.054 3.302 22.716 1.00 52.78 274 THR A CA 1
ATOM 1938 C C . THR A 1 274 ? 8.594 4.447 23.602 1.00 52.78 274 THR A C 1
ATOM 1940 O O . THR A 1 274 ? 8.665 5.610 23.196 1.00 52.78 274 THR A O 1
ATOM 1943 N N . GLY A 1 275 ? 7.969 4.075 24.719 1.00 44.50 275 GLY A N 1
ATOM 1944 C CA . GLY A 1 275 ? 7.518 4.970 25.776 1.00 44.50 275 GLY A CA 1
ATOM 1945 C C . GLY A 1 275 ? 8.675 5.518 26.586 1.00 44.50 275 GLY A C 1
ATOM 1946 O O . GLY A 1 275 ? 9.752 4.877 26.596 1.00 44.50 275 GLY A O 1
#

Sequence (275 aa):
MPHRDDERIALLQRLAYGAGTSDVERASAAAELALLRDGATASAPAMFHRPSAMGASANPAATTTTAAGGDDPFALLFRPGPEAHRPRVGDGPAAEPAPRLPAPATDSAAGATPSPAVGSLVRWIVTTAAVSLAVGVIAGWSFGARVVPVGPEAGGPSMIPVSDIPALVVFDRPQVPEDVPASVAGDPTYDPTTFRLLASRVDGVTVHAARAAGGDDVCVIVAVPDTVTASACTSDRRFPGDGLSIEARGTGRTAYAATWHPSGEVTVNLPGATG

Nearest PDB structures (foldseek):
  8dlc-assembly1_A-2  TM=6.679E-01  e=2.535E+00  Vitis vinifera
  1ant-assembly1_I  TM=3.744E-01  e=4.670E-01  Homo sapiens
  1dzh-assembly2_I  TM=3.840E-01  e=6.251E-01  Homo sapiens
  1e04-assembly1_I  TM=3.813E-01  e=1.259E+00  Homo sapiens

pLDDT: mean 75.8, std 22.07, range [38.34, 98.56]

Mean predicted aligned error: 20.04 Å

Radius of gyration: 31.87 Å; Cα contacts (8 Å, |Δi|>4): 275; chains: 1; bounding box: 77×91×72 Å

Secondary structure (DSSP, 8-state):
-THHHHHHHHHHHHHHH-TT--HHHHHHHHHHHHHHHHHHHHTS---------------------------------------------------PPPPPPPPPP------------------------SSTTTTTTTGGG-SS-------TT--PPPEEEGGG-GGGGGGGSPP-GGGS-TTTTT-TTB-TTS-EEEEE-TTS-EEEEEEBTTSS-EEEEEE-TTS-EEEEE-BTTEEETT-EEEEEE-GGG-EEEEEE-TTS-EEEE------

Organism: NCBI:txid2583849

Foldseek 3Di:
DPVVVVVLLVVLCCLLPPDPHDPVSNVVSVVVNVVVVVVVVVPPPPPDPPPPDDDDDDDDDDDDDDDDDDDDDDDDDDDDDDDDDDPDDDDDDDDDDDDDDDDDDDDDDDDDDDDDDDDDDDDDDDPDDDPPPPPPPVCPPPPDPPPDPDDPDPDDFDWDQLVPFLLCVQQVDFDDPVQQDPQCVPPLQFDRRRGGWLDADPQGWTWIWTATNVRLKIKIWIDHPPDDIDIFIDDPNIAGQAFGKDWDADPPRWIWIWGQHSNSDIDIDGPPPPD

Solvent-accessible surface area (backbone atoms only — not comparable to full-atom values): 18354 Å² total; per-residue (Å²): 131,70,68,66,57,56,57,49,51,54,53,32,51,47,39,45,71,38,88,91,53,53,72,69,56,20,52,53,27,47,56,52,53,51,53,52,54,56,50,52,64,70,64,53,72,89,77,75,81,76,79,86,82,80,81,91,79,87,81,92,84,79,88,87,81,92,78,87,88,80,92,75,96,79,82,81,83,89,85,83,86,83,85,88,82,79,82,78,82,74,87,72,81,80,83,76,82,77,83,81,77,82,78,85,79,85,81,85,79,86,84,82,85,82,90,85,92,88,84,84,88,86,90,78,88,78,94,80,85,86,71,68,78,84,64,62,76,75,65,75,82,62,88,73,81,77,80,66,84,78,61,86,80,70,76,72,83,53,70,39,54,52,93,75,36,62,35,56,58,63,65,75,52,83,69,53,80,84,22,56,55,77,92,56,68,86,47,78,66,40,34,84,80,43,28,30,61,74,48,78,47,97,88,56,39,34,34,29,37,30,25,31,56,84,63,64,30,48,28,45,34,41,42,39,73,101,52,58,70,33,73,37,62,40,57,94,38,30,37,43,61,91,25,53,60,43,74,32,64,50,79,90,83,44,43,40,32,39,35,42,31,44,78,51,52,72,51,78,44,64,64,72,82,83,122